Protein AF-A0A0D2GAN9-F1 (afdb_monomer_lite)

Organism: NCBI:txid1429043

pLDDT: mean 89.86, std 10.36, range [52.56, 98.62]

Sequence (289 aa):
MKPLICFVDDSGFELENFKKNAAWAFSKVDFIYAKTFEQAVSQVNNKVVIGFLLDIYGKIPSGKPPSGFDRKRYFSEAPQAFDPVELVRNNFPKDSEQVNGFLRGLYNQVQSWQVFFNRTAGDLGQSRAYGLANLEKASQKYPWAASLAYSRKALYLDGVKMSRAGAMMVLQKPQGLDDADIARKTRKAGPDLAHALYQAVNRRLIAKASPLGLRLALLGEEKYTILAQAVNRGINRLADPLQSRVNVKAADLARELEKAQDAPVLEPIERKILLALQTWLAQQDIAPD

Foldseek 3Di:
DAAEEEEEALDPLVLVLCVVAQCLQQPRHDYDYYPALVSSVVPCVPGFAAAYEFEQKDAAVPDDQPDDDDPVCLVVLQDDDDDVCVLCVVQPDPDPVSVVVSVVVVVVSVVSNLVSVQVNCSNVRMGSNRRLVSLLVCCVPPVLHAYAYEEQSDDPVSQVVCVVSPHLYYYYQDDDPDSVRSSVVSNVCNNVVSVVRLLSSLVSLLVLLVVVLVVLCVVVDPLSPQLSVLSVLLNVCSVDVPVSVVPDQLLVSLVSLVVNLPPPPDDPSNSSSSVSSSSSSNSSPDDRD

Radius of gyration: 23.24 Å; chains: 1; bounding box: 62×41×70 Å

Structure (mmCIF, N/CA/C/O backbone):
data_AF-A0A0D2GAN9-F1
#
_entry.id   AF-A0A0D2GAN9-F1
#
loop_
_atom_site.group_PDB
_atom_site.id
_atom_site.type_symbol
_atom_site.label_atom_id
_atom_site.label_alt_id
_atom_site.label_comp_id
_atom_site.label_asym_id
_atom_site.label_entity_id
_atom_site.label_seq_id
_atom_site.pdbx_PDB_ins_code
_atom_site.Cartn_x
_atom_site.Cartn_y
_atom_site.Cartn_z
_atom_site.occupancy
_atom_site.B_iso_or_equiv
_atom_site.auth_seq_id
_atom_site.auth_comp_id
_atom_site.auth_asym_id
_atom_site.auth_atom_id
_atom_site.pdbx_PDB_model_num
ATOM 1 N N . MET A 1 1 ? -16.671 -9.136 9.002 1.00 86.31 1 MET A N 1
ATOM 2 C CA . MET A 1 1 ? -16.630 -8.442 7.693 1.00 86.31 1 MET A CA 1
ATOM 3 C C . MET A 1 1 ? -15.175 -8.256 7.289 1.00 86.31 1 MET A C 1
ATOM 5 O O . MET A 1 1 ? -14.390 -7.900 8.162 1.00 86.31 1 MET A O 1
ATOM 9 N N . LYS A 1 2 ? -14.811 -8.495 6.021 1.00 94.12 2 LYS A N 1
ATOM 10 C CA . LYS A 1 2 ? -13.452 -8.212 5.537 1.00 94.12 2 LYS A CA 1
ATOM 11 C C . LYS A 1 2 ? -13.252 -6.694 5.384 1.00 94.12 2 LYS A C 1
ATOM 13 O O . LYS A 1 2 ? -14.144 -6.025 4.855 1.00 94.12 2 LYS A O 1
ATOM 18 N N . PRO A 1 3 ? -12.130 -6.130 5.857 1.00 97.38 3 PRO A N 1
ATOM 19 C CA . PRO A 1 3 ? -11.783 -4.744 5.586 1.00 97.38 3 PRO A CA 1
ATOM 20 C C . PRO A 1 3 ? -11.389 -4.549 4.115 1.00 97.38 3 PRO A C 1
ATOM 22 O O . PRO A 1 3 ? -11.115 -5.509 3.393 1.00 97.38 3 PRO A O 1
ATOM 25 N N . LEU A 1 4 ? -11.359 -3.291 3.677 1.00 98.25 4 LEU A N 1
ATOM 26 C CA . LEU A 1 4 ? -11.093 -2.909 2.295 1.00 98.25 4 LEU A CA 1
ATOM 27 C C . LEU A 1 4 ? -9.654 -2.465 2.055 1.00 98.25 4 LEU A C 1
ATOM 29 O O . LEU A 1 4 ? -9.084 -1.694 2.837 1.00 98.25 4 LEU A O 1
ATOM 33 N N . ILE A 1 5 ? -9.142 -2.842 0.887 1.00 98.44 5 ILE A N 1
ATOM 34 C CA . ILE A 1 5 ? -8.033 -2.163 0.222 1.00 98.44 5 ILE A CA 1
ATOM 35 C C . ILE A 1 5 ? -8.546 -1.515 -1.061 1.00 98.44 5 ILE A C 1
ATOM 37 O O . ILE A 1 5 ? -9.215 -2.153 -1.871 1.00 98.44 5 ILE A O 1
ATOM 41 N N . CYS A 1 6 ? -8.190 -0.256 -1.280 1.00 98.62 6 CYS A N 1
ATOM 42 C CA . CYS A 1 6 ? -8.479 0.435 -2.532 1.00 98.62 6 CYS A CA 1
ATOM 43 C C . CYS A 1 6 ? -7.259 0.363 -3.458 1.00 98.62 6 CYS A C 1
ATOM 45 O O . CYS A 1 6 ? -6.215 0.932 -3.137 1.00 98.62 6 CYS A O 1
ATOM 47 N N . PHE A 1 7 ? -7.382 -0.305 -4.606 1.00 98.50 7 PHE A N 1
ATOM 48 C CA . PHE A 1 7 ? -6.391 -0.251 -5.678 1.00 98.50 7 PHE A CA 1
ATOM 49 C C . PHE A 1 7 ? -6.784 0.839 -6.684 1.00 98.50 7 PHE A C 1
ATOM 51 O O . PHE A 1 7 ? -7.821 0.739 -7.346 1.00 98.50 7 PHE A O 1
ATOM 58 N N . VAL A 1 8 ? -5.968 1.895 -6.750 1.00 98.12 8 VAL A N 1
ATOM 59 C CA . VAL A 1 8 ? -6.180 3.069 -7.602 1.00 98.12 8 VAL A CA 1
ATOM 60 C C . VAL A 1 8 ? -5.132 3.108 -8.706 1.00 98.12 8 VAL A C 1
ATOM 62 O O . VAL A 1 8 ? -3.942 3.283 -8.434 1.00 98.12 8 VAL A O 1
ATOM 65 N N . ASP A 1 9 ? -5.595 2.965 -9.943 1.00 96.94 9 ASP A N 1
ATOM 66 C CA . ASP A 1 9 ? -4.763 2.902 -11.144 1.00 96.94 9 ASP A CA 1
ATOM 67 C C . ASP A 1 9 ? -5.555 3.414 -12.350 1.00 96.94 9 ASP A C 1
ATOM 69 O O . ASP A 1 9 ? -6.662 2.936 -12.604 1.00 96.94 9 ASP A O 1
ATOM 73 N N . ASP A 1 10 ? -5.024 4.381 -13.101 1.00 93.19 10 ASP A N 1
ATOM 74 C CA . ASP A 1 10 ? -5.742 4.950 -14.247 1.00 93.19 10 ASP A CA 1
ATOM 75 C C . ASP A 1 10 ? -5.830 3.985 -15.448 1.00 93.19 10 ASP A C 1
ATOM 77 O O . ASP A 1 10 ? -6.650 4.186 -16.355 1.00 93.19 10 ASP A O 1
ATOM 81 N N . SER A 1 11 ? -5.079 2.880 -15.411 1.00 93.94 11 SER A N 1
ATOM 82 C CA . SER A 1 11 ? -5.102 1.806 -16.395 1.00 93.94 11 SER A CA 1
ATOM 83 C C . SER A 1 11 ? -6.112 0.710 -16.046 1.00 93.94 11 SER A C 1
ATOM 85 O O . SER A 1 11 ? -5.946 -0.071 -15.109 1.00 93.94 11 SER A O 1
ATOM 87 N N . GLY A 1 12 ? -7.140 0.560 -16.891 1.00 94.81 12 GLY A N 1
ATOM 88 C CA . GLY A 1 12 ? -8.094 -0.551 -16.776 1.00 94.81 12 GLY A CA 1
ATOM 89 C C . GLY A 1 12 ? -7.438 -1.931 -16.915 1.00 94.81 12 GLY A C 1
ATOM 90 O O . GLY A 1 12 ? -7.863 -2.874 -16.255 1.00 94.81 12 GLY A O 1
ATOM 91 N N . PHE A 1 13 ? -6.371 -2.034 -17.713 1.00 94.94 13 PHE A N 1
ATOM 92 C CA . PHE A 1 13 ? -5.594 -3.265 -17.846 1.00 94.94 13 PHE A CA 1
ATOM 93 C C . PHE A 1 13 ? -4.961 -3.682 -16.513 1.00 94.94 13 PHE A C 1
ATOM 95 O O . PHE A 1 13 ? -5.037 -4.852 -16.146 1.00 94.94 13 PHE A O 1
ATOM 102 N N . GLU A 1 14 ? -4.371 -2.743 -15.763 1.00 96.00 14 GLU A N 1
ATOM 103 C CA . GLU A 1 14 ? -3.720 -3.063 -14.486 1.00 96.00 14 GLU A CA 1
ATOM 104 C C . GLU A 1 14 ? -4.726 -3.528 -13.436 1.00 96.00 14 GLU A C 1
ATOM 106 O O . GLU A 1 14 ? -4.472 -4.509 -12.732 1.00 96.00 14 GLU A O 1
ATOM 111 N N . LEU A 1 15 ? -5.883 -2.863 -13.364 1.00 97.44 15 LEU A N 1
ATOM 112 C CA . LEU A 1 15 ? -6.962 -3.233 -12.450 1.00 97.44 15 LEU A CA 1
ATOM 113 C C . LEU A 1 15 ? -7.466 -4.657 -12.733 1.00 97.44 15 LEU A C 1
ATOM 115 O O . LEU A 1 15 ? -7.519 -5.482 -11.819 1.00 97.44 15 LEU A O 1
ATOM 119 N N . GLU A 1 16 ? -7.773 -4.975 -13.995 1.00 97.94 16 GLU A N 1
ATOM 120 C CA . GLU A 1 16 ? -8.262 -6.305 -14.381 1.00 97.94 16 GLU A CA 1
ATOM 121 C C . GLU A 1 16 ? -7.183 -7.387 -14.240 1.00 97.94 16 GLU A C 1
ATOM 123 O O . GLU A 1 16 ? -7.456 -8.477 -13.729 1.00 97.94 16 GLU A O 1
ATOM 128 N N . ASN A 1 17 ? -5.936 -7.089 -14.617 1.00 97.62 17 ASN A N 1
ATOM 129 C CA . ASN A 1 17 ? -4.822 -8.017 -14.450 1.00 97.62 17 ASN A CA 1
ATOM 130 C C . ASN A 1 17 ? -4.592 -8.354 -12.970 1.00 97.62 17 ASN A C 1
ATOM 132 O O . ASN A 1 17 ? -4.469 -9.529 -12.620 1.00 97.62 17 ASN A O 1
ATOM 136 N N . PHE A 1 18 ? -4.574 -7.353 -12.087 1.00 97.81 18 PHE A N 1
ATOM 137 C CA . PHE A 1 18 ? -4.435 -7.586 -10.652 1.00 97.81 18 PHE A CA 1
ATOM 138 C C . PHE A 1 18 ? -5.602 -8.411 -10.112 1.00 97.81 18 PHE A C 1
ATOM 140 O O . PHE A 1 18 ? -5.386 -9.398 -9.407 1.00 97.81 18 PHE A O 1
ATOM 147 N N . LYS A 1 19 ? -6.838 -8.036 -10.459 1.00 98.06 19 LYS A N 1
ATOM 148 C CA . LYS A 1 19 ? -8.048 -8.730 -10.011 1.00 98.06 19 LYS A CA 1
ATOM 149 C C . LYS A 1 19 ? -8.026 -10.207 -10.398 1.00 98.06 19 LYS A C 1
ATOM 151 O O . LYS A 1 19 ? -8.304 -11.062 -9.564 1.00 98.06 19 LYS A O 1
ATOM 156 N N . LYS A 1 20 ? -7.649 -10.514 -11.641 1.00 98.12 20 LYS A N 1
ATOM 157 C CA . LYS A 1 20 ? -7.609 -11.887 -12.159 1.00 98.12 20 LYS A CA 1
ATOM 158 C C . LYS A 1 20 ? -6.426 -12.697 -11.632 1.00 98.12 20 LYS A C 1
ATOM 160 O O . LYS A 1 20 ? -6.560 -13.903 -11.444 1.00 98.12 20 LYS A O 1
ATOM 165 N N . ASN A 1 21 ? -5.263 -12.071 -11.442 1.00 98.06 21 ASN A N 1
ATOM 166 C CA . ASN A 1 21 ? -4.017 -12.813 -11.247 1.00 98.06 21 ASN A CA 1
ATOM 167 C C . ASN A 1 21 ? -3.384 -12.664 -9.862 1.00 98.06 21 ASN A C 1
ATOM 169 O O . ASN A 1 21 ? -2.666 -13.576 -9.476 1.00 98.06 21 ASN A O 1
ATOM 173 N N . ALA A 1 22 ? -3.640 -11.596 -9.104 1.00 97.31 22 ALA A N 1
ATOM 174 C CA . ALA A 1 22 ? -3.024 -11.372 -7.789 1.00 97.31 22 ALA A CA 1
ATOM 175 C C . ALA A 1 22 ? -4.024 -11.364 -6.626 1.00 97.31 22 ALA A C 1
ATOM 177 O O . ALA A 1 22 ? -3.666 -11.775 -5.527 1.00 97.31 22 ALA A O 1
ATOM 178 N N . ALA A 1 23 ? -5.265 -10.919 -6.845 1.00 97.06 23 ALA A N 1
ATOM 179 C CA . ALA A 1 23 ? -6.225 -10.690 -5.763 1.00 97.06 23 ALA A CA 1
ATOM 180 C C . ALA A 1 23 ? -6.566 -11.945 -4.940 1.00 97.06 23 ALA A C 1
ATOM 182 O O . ALA A 1 23 ? -6.877 -11.824 -3.760 1.00 97.06 23 ALA A O 1
ATOM 183 N N . TRP A 1 24 ? -6.463 -13.142 -5.527 1.00 96.06 24 TRP A N 1
ATOM 184 C CA . TRP A 1 24 ? -6.681 -14.409 -4.818 1.00 96.06 24 TRP A CA 1
ATOM 185 C C . TRP A 1 24 ? -5.738 -14.588 -3.618 1.00 96.06 24 TRP A C 1
ATOM 187 O O . TRP A 1 24 ? -6.142 -15.166 -2.618 1.00 96.06 24 TRP A O 1
ATOM 197 N N . ALA A 1 25 ? -4.521 -14.031 -3.670 1.00 96.69 25 ALA A N 1
ATOM 198 C CA . ALA A 1 25 ? -3.539 -14.139 -2.589 1.00 96.69 25 ALA A CA 1
ATOM 199 C C . ALA A 1 25 ? -3.907 -13.298 -1.349 1.00 96.69 25 ALA A C 1
ATOM 201 O O . ALA A 1 25 ? -3.220 -13.338 -0.330 1.00 96.69 25 ALA A O 1
ATOM 202 N N . PHE A 1 26 ? -4.981 -12.506 -1.426 1.00 96.50 26 PHE A N 1
ATOM 203 C CA . PHE A 1 26 ? -5.393 -11.567 -0.393 1.00 96.50 26 PHE A CA 1
ATOM 204 C C . PHE A 1 26 ? -6.634 -12.051 0.371 1.00 96.50 26 PHE A C 1
ATOM 206 O O . PHE A 1 26 ? -7.652 -11.359 0.441 1.00 96.50 26 PHE A O 1
ATOM 213 N N . SER A 1 27 ? -6.556 -13.224 1.000 1.00 94.38 27 SER A N 1
ATOM 214 C CA . SER A 1 27 ? -7.711 -13.857 1.657 1.00 94.38 27 SER A CA 1
ATOM 215 C C . SER A 1 27 ? -8.354 -13.014 2.775 1.00 94.38 27 SER A C 1
ATOM 217 O O . SER A 1 27 ? -9.543 -13.173 3.059 1.00 94.38 27 SER A O 1
ATOM 219 N N . LYS A 1 28 ? -7.623 -12.066 3.378 1.00 95.56 28 LYS A N 1
ATOM 220 C CA . LYS A 1 28 ? -8.051 -11.289 4.561 1.00 95.56 28 LYS A CA 1
ATOM 221 C C . LYS A 1 28 ? -8.838 -10.012 4.263 1.00 95.56 28 LYS A C 1
ATOM 223 O O . LYS A 1 28 ? -9.239 -9.322 5.194 1.00 95.56 28 LYS A O 1
ATOM 228 N N . VAL A 1 29 ? -9.004 -9.640 2.999 1.00 97.44 29 VAL A N 1
ATOM 229 C CA . VAL A 1 29 ? -9.499 -8.311 2.594 1.00 97.44 29 VAL A CA 1
ATOM 230 C C . VAL A 1 29 ? -10.390 -8.415 1.362 1.00 97.44 29 VAL A C 1
ATOM 232 O O . VAL A 1 29 ? -10.277 -9.368 0.597 1.00 97.44 29 VAL A O 1
ATOM 235 N N . ASP A 1 30 ? -11.244 -7.417 1.158 1.00 97.38 30 ASP A N 1
ATOM 236 C CA . ASP A 1 30 ? -11.885 -7.180 -0.137 1.00 97.38 30 ASP A CA 1
ATOM 237 C C . ASP A 1 30 ? -11.178 -6.017 -0.852 1.00 97.38 30 ASP A C 1
ATOM 239 O O . ASP A 1 30 ? -10.603 -5.129 -0.212 1.00 97.38 30 ASP A O 1
ATOM 243 N N . PHE A 1 31 ? -11.272 -5.981 -2.182 1.00 98.12 31 PHE A N 1
ATOM 244 C CA . PHE A 1 31 ? -10.737 -4.886 -2.989 1.00 98.12 31 PHE A CA 1
ATOM 245 C C . PHE A 1 31 ? -11.821 -3.987 -3.572 1.00 98.12 31 PHE A C 1
ATOM 247 O O . PHE A 1 31 ? -12.841 -4.456 -4.076 1.00 98.12 31 PHE A O 1
ATOM 254 N N . ILE A 1 32 ? -11.523 -2.690 -3.591 1.00 98.44 32 ILE A N 1
ATOM 255 C CA . ILE A 1 32 ? -12.118 -1.728 -4.518 1.00 98.44 32 ILE A CA 1
ATOM 256 C C . ILE A 1 32 ? -11.105 -1.466 -5.629 1.00 98.44 32 ILE A C 1
ATOM 258 O O . ILE A 1 32 ? -9.955 -1.133 -5.346 1.00 98.44 32 ILE A O 1
ATOM 262 N N . TYR A 1 33 ? -11.546 -1.578 -6.880 1.00 98.38 33 TYR A N 1
ATOM 263 C CA . TYR A 1 33 ? -10.755 -1.264 -8.069 1.00 98.38 33 TYR A CA 1
ATOM 264 C C . TYR A 1 33 ? -11.290 0.019 -8.698 1.00 98.38 33 TYR A C 1
ATOM 266 O O . TYR A 1 33 ? -12.467 0.090 -9.057 1.00 98.38 33 TYR A O 1
ATOM 274 N N . ALA A 1 34 ? -10.449 1.041 -8.821 1.00 97.81 34 ALA A N 1
ATOM 275 C CA . ALA A 1 34 ? -10.888 2.349 -9.287 1.00 97.81 34 ALA A CA 1
ATOM 276 C C . ALA A 1 34 ? -9.818 3.061 -10.115 1.00 97.81 34 ALA A C 1
ATOM 278 O O . ALA A 1 34 ? -8.627 2.950 -9.842 1.00 97.81 34 ALA A O 1
ATOM 279 N N . LYS A 1 35 ? -10.256 3.862 -11.091 1.00 96.00 35 LYS A N 1
ATOM 280 C CA . LYS A 1 35 ? -9.366 4.683 -11.928 1.00 96.00 35 LYS A CA 1
ATOM 281 C C . LYS A 1 35 ? -8.928 5.984 -11.266 1.00 96.00 35 LYS A C 1
ATOM 283 O O . LYS A 1 35 ? -7.967 6.625 -11.685 1.00 96.00 35 LYS A O 1
ATOM 288 N N . THR A 1 36 ? -9.669 6.406 -10.249 1.00 95.69 36 THR A N 1
ATOM 289 C CA . THR A 1 36 ? -9.422 7.638 -9.501 1.00 95.69 36 THR A CA 1
ATOM 290 C C . THR A 1 36 ? -9.668 7.408 -8.019 1.00 95.69 36 THR A C 1
ATOM 292 O O . THR A 1 36 ? -10.411 6.503 -7.624 1.00 95.69 36 THR A O 1
ATOM 295 N N . PHE A 1 37 ? -9.063 8.253 -7.190 1.00 96.50 37 PHE A N 1
ATOM 296 C CA . PHE A 1 37 ? -9.293 8.231 -5.753 1.00 96.50 37 PHE A CA 1
ATOM 297 C C . PHE A 1 37 ? -10.762 8.521 -5.411 1.00 96.50 37 PHE A C 1
ATOM 299 O O . PHE A 1 37 ? -11.353 7.846 -4.573 1.00 96.50 37 PHE A O 1
ATOM 306 N N . GLU A 1 38 ? -11.379 9.479 -6.100 1.00 96.31 38 GLU A N 1
ATOM 307 C CA . GLU A 1 38 ? -12.781 9.856 -5.915 1.00 96.31 38 GLU A CA 1
ATOM 308 C C . GLU A 1 38 ? -13.716 8.680 -6.214 1.00 96.31 38 GLU A C 1
ATOM 310 O O . GLU A 1 38 ? -14.627 8.393 -5.433 1.00 96.31 38 GLU A O 1
ATOM 315 N N . GLN A 1 39 ? -13.444 7.945 -7.297 1.00 96.88 39 GLN A N 1
ATOM 316 C CA . GLN A 1 39 ? -14.183 6.732 -7.624 1.00 96.88 39 GLN A CA 1
ATOM 317 C C . GLN A 1 39 ? -14.019 5.673 -6.525 1.00 96.88 39 GLN A C 1
ATOM 319 O O . GLN A 1 39 ? -15.020 5.085 -6.118 1.00 96.88 39 GLN A O 1
ATOM 324 N N . ALA A 1 40 ? -12.805 5.454 -6.007 1.00 97.69 40 ALA A N 1
ATOM 325 C CA . ALA A 1 40 ? -12.588 4.495 -4.923 1.00 97.69 40 ALA A CA 1
ATOM 326 C C . ALA A 1 40 ? -13.407 4.860 -3.677 1.00 97.69 40 ALA A C 1
ATOM 328 O O . ALA A 1 40 ? -14.122 4.029 -3.126 1.00 97.69 40 ALA A O 1
ATOM 329 N N . VAL A 1 41 ? -13.354 6.132 -3.277 1.00 96.88 41 VAL A N 1
ATOM 330 C CA . VAL A 1 41 ? -14.086 6.673 -2.127 1.00 96.88 41 VAL A CA 1
ATOM 331 C C . VAL A 1 41 ? -15.594 6.485 -2.265 1.00 96.88 41 VAL A C 1
ATOM 333 O O . VAL A 1 41 ? -16.242 6.107 -1.290 1.00 96.88 41 VAL A O 1
ATOM 336 N N . SER A 1 42 ? -16.150 6.721 -3.456 1.00 96.69 42 SER A N 1
ATOM 337 C CA . SER A 1 42 ? -17.591 6.568 -3.704 1.00 96.69 42 SER A CA 1
ATOM 338 C C . SER A 1 42 ? -18.097 5.129 -3.525 1.00 96.69 42 SER A C 1
ATOM 340 O O . SER A 1 42 ? -19.283 4.931 -3.294 1.00 96.69 42 SER A O 1
ATOM 342 N N . GLN A 1 43 ? -17.205 4.131 -3.585 1.00 97.25 43 GLN A N 1
ATOM 343 C CA . GLN A 1 43 ? -17.542 2.706 -3.501 1.00 97.25 43 GLN A CA 1
ATOM 344 C C . GLN A 1 43 ? -17.346 2.096 -2.101 1.00 97.25 43 GLN A C 1
ATOM 346 O O . GLN A 1 43 ? -17.700 0.938 -1.886 1.00 97.25 43 GLN A O 1
ATOM 351 N N . VAL A 1 44 ? -16.788 2.839 -1.134 1.00 94.94 44 VAL A N 1
ATOM 352 C CA . VAL A 1 44 ? -16.456 2.309 0.205 1.00 94.94 44 VAL A CA 1
ATOM 353 C C . VAL A 1 44 ? -17.693 1.820 0.975 1.00 94.94 44 VAL A C 1
ATOM 355 O O . VAL A 1 44 ? -17.568 0.886 1.764 1.00 94.94 44 VAL A O 1
ATOM 358 N N . ASN A 1 45 ? -18.882 2.393 0.736 1.00 85.19 45 ASN A N 1
ATOM 359 C CA . ASN A 1 45 ? -20.181 1.914 1.244 1.00 85.19 45 ASN A CA 1
ATOM 360 C C . ASN A 1 45 ? -20.161 1.478 2.728 1.00 85.19 45 ASN A C 1
ATOM 362 O O . ASN A 1 45 ? -20.511 0.349 3.060 1.00 85.19 45 ASN A O 1
ATOM 366 N N . ASN A 1 46 ? -19.712 2.368 3.622 1.00 86.44 46 ASN A N 1
ATOM 367 C CA . ASN A 1 46 ? -19.575 2.156 5.077 1.00 86.44 46 ASN A CA 1
ATOM 368 C C . ASN A 1 46 ? -18.594 1.057 5.530 1.00 86.44 46 ASN A C 1
ATOM 370 O O . ASN A 1 46 ? -18.439 0.843 6.733 1.00 86.44 46 ASN A O 1
ATOM 374 N N . LYS A 1 47 ? -17.887 0.387 4.615 1.00 94.38 47 LYS A N 1
ATOM 375 C CA . LYS A 1 47 ? -16.845 -0.576 4.980 1.00 94.38 47 LYS A CA 1
ATOM 376 C C . LYS A 1 47 ? -15.586 0.129 5.499 1.00 94.38 47 LYS A C 1
ATOM 378 O O . LYS A 1 47 ? -15.316 1.299 5.225 1.00 94.38 47 LYS A O 1
ATOM 383 N N . VAL A 1 48 ? -14.782 -0.618 6.248 1.00 96.81 48 VAL A N 1
ATOM 384 C CA . VAL A 1 48 ? -13.561 -0.116 6.885 1.00 96.81 48 VAL A CA 1
ATOM 385 C C . VAL A 1 48 ? -12.387 -0.228 5.921 1.00 96.81 48 VAL A C 1
ATOM 387 O O . VAL A 1 48 ? -11.949 -1.332 5.604 1.00 96.81 48 VAL A O 1
ATOM 390 N N . VAL A 1 49 ? -11.863 0.909 5.463 1.00 98.25 49 VAL A N 1
ATOM 391 C CA . VAL A 1 49 ? -10.651 0.957 4.632 1.00 98.25 49 VAL A CA 1
ATOM 392 C C . VAL A 1 49 ? -9.419 0.839 5.521 1.00 98.25 49 VAL A C 1
ATOM 394 O O . VAL A 1 49 ? -9.249 1.638 6.443 1.00 98.25 49 VAL A O 1
ATOM 397 N N . ILE A 1 50 ? -8.560 -0.136 5.229 1.00 98.25 50 ILE A N 1
ATOM 398 C CA . ILE A 1 50 ? -7.295 -0.367 5.947 1.00 98.25 50 ILE A CA 1
ATOM 399 C C . ILE A 1 50 ? -6.067 -0.105 5.082 1.00 98.25 50 ILE A C 1
ATOM 401 O O . ILE A 1 50 ? -4.969 0.035 5.621 1.00 98.25 50 ILE A O 1
ATOM 405 N N . GLY A 1 51 ? -6.229 -0.019 3.759 1.00 98.31 51 GLY A N 1
ATOM 406 C CA . GLY A 1 51 ? -5.099 0.202 2.875 1.00 98.31 51 GLY A CA 1
ATOM 407 C C . GLY A 1 51 ? -5.437 0.776 1.506 1.00 98.31 51 GLY A C 1
ATOM 408 O O . GLY A 1 51 ? -6.565 0.691 1.026 1.00 98.31 51 GLY A O 1
ATOM 409 N N . PHE A 1 52 ? -4.411 1.334 0.874 1.00 98.62 52 PHE A N 1
ATOM 410 C CA . PHE A 1 52 ? -4.405 1.837 -0.488 1.00 98.62 52 PHE A CA 1
ATOM 411 C C . PHE A 1 52 ? -3.188 1.294 -1.231 1.00 98.62 52 PHE A C 1
ATOM 413 O O . PHE A 1 52 ? -2.064 1.345 -0.726 1.00 98.62 52 PHE A O 1
ATOM 420 N N . LEU A 1 53 ? -3.425 0.825 -2.449 1.00 98.12 53 LEU A N 1
ATOM 421 C CA . LEU A 1 53 ? -2.403 0.524 -3.439 1.00 98.12 53 LEU A CA 1
ATOM 422 C C . LEU A 1 53 ? -2.541 1.582 -4.535 1.00 98.12 53 LEU A C 1
ATOM 424 O O . LEU A 1 53 ? -3.591 1.670 -5.166 1.00 98.12 53 LEU A O 1
ATOM 428 N N . LEU A 1 54 ? -1.541 2.441 -4.703 1.00 97.94 54 LEU A N 1
ATOM 429 C CA . LEU A 1 54 ? -1.642 3.640 -5.537 1.00 97.94 54 LEU A CA 1
ATOM 430 C C . LEU A 1 54 ? -0.624 3.580 -6.670 1.00 97.94 54 LEU A C 1
ATOM 432 O O . LEU A 1 54 ? 0.575 3.478 -6.396 1.00 97.94 54 LEU A O 1
ATOM 436 N N . ASP A 1 55 ? -1.061 3.695 -7.926 1.00 96.81 55 ASP A N 1
ATOM 437 C CA . ASP A 1 55 ? -0.096 3.922 -9.002 1.00 96.81 55 ASP A CA 1
ATOM 438 C C . ASP A 1 55 ? 0.627 5.260 -8.813 1.00 96.81 55 ASP A C 1
ATOM 440 O O . ASP A 1 55 ? 0.072 6.243 -8.316 1.00 96.81 55 ASP A O 1
ATOM 444 N N . ILE A 1 56 ? 1.901 5.280 -9.192 1.00 95.69 56 ILE A N 1
ATOM 445 C CA . ILE A 1 56 ? 2.747 6.468 -9.085 1.00 95.69 56 ILE A CA 1
ATOM 446 C C . ILE A 1 56 ? 2.439 7.416 -10.237 1.00 95.69 56 ILE A C 1
ATOM 448 O O . ILE A 1 56 ? 2.224 8.608 -10.023 1.00 95.69 56 ILE A O 1
ATOM 452 N N . TYR A 1 57 ? 2.438 6.889 -11.458 1.00 93.75 57 TYR A N 1
ATOM 453 C CA . TYR A 1 57 ? 2.240 7.677 -12.664 1.00 93.75 57 TYR A CA 1
ATOM 454 C C . TYR A 1 57 ? 0.790 7.598 -13.105 1.00 93.75 57 TYR A C 1
ATOM 456 O O . TYR A 1 57 ? 0.172 6.548 -13.051 1.00 93.75 57 TYR A O 1
ATOM 464 N N . GLY A 1 58 ? 0.287 8.723 -13.580 1.00 90.88 58 GLY A N 1
ATOM 465 C CA . GLY A 1 58 ? -1.011 8.817 -14.218 1.00 90.88 58 GLY A CA 1
ATOM 466 C C . GLY A 1 58 ? -1.197 10.213 -14.777 1.00 90.88 58 GLY A C 1
ATOM 467 O O . GLY A 1 58 ? -0.254 11.019 -14.789 1.00 90.88 58 GLY A O 1
ATOM 468 N N . LYS A 1 59 ? -2.409 10.508 -15.239 1.00 88.00 59 LYS A N 1
ATOM 469 C CA . LYS A 1 59 ? -2.746 11.830 -15.785 1.00 88.00 59 LYS A CA 1
ATOM 470 C C . LYS A 1 59 ? -2.404 12.957 -14.799 1.00 88.00 59 LYS A C 1
ATOM 472 O O . LYS A 1 59 ? -2.798 12.909 -13.634 1.00 88.00 59 LYS A O 1
ATOM 477 N N . ILE A 1 60 ? -1.710 13.993 -15.282 1.00 79.31 60 ILE A N 1
ATOM 478 C CA . ILE A 1 60 ? -1.359 15.171 -14.473 1.00 79.31 60 ILE A CA 1
ATOM 479 C C . ILE A 1 60 ? -2.639 15.794 -13.880 1.00 79.31 60 ILE A C 1
ATOM 481 O O . ILE A 1 60 ? -3.533 16.187 -14.639 1.00 79.31 60 ILE A O 1
ATOM 485 N N . PRO A 1 61 ? -2.743 15.928 -12.544 1.00 64.12 61 PRO A N 1
ATOM 486 C CA . PRO A 1 61 ? -3.849 16.640 -11.919 1.00 64.12 61 PRO A CA 1
ATOM 487 C C . PRO A 1 61 ? -3.806 18.100 -12.384 1.00 64.12 61 PRO A C 1
ATOM 489 O O . PRO A 1 61 ? -2.793 18.764 -12.197 1.00 64.12 61 PRO A O 1
ATOM 492 N N . SER A 1 62 ? -4.876 18.600 -13.008 1.00 62.72 62 SER A N 1
ATOM 493 C CA . SER A 1 62 ? -5.059 19.996 -13.471 1.00 62.72 62 SER A CA 1
ATOM 494 C C . SER A 1 62 ? -4.226 20.503 -14.667 1.00 62.72 62 SER A C 1
ATOM 496 O O . SER A 1 62 ? -4.479 21.607 -15.146 1.00 62.72 62 SER A O 1
ATOM 498 N N . GLY A 1 63 ? -3.310 19.711 -15.230 1.00 56.16 63 GLY A N 1
ATOM 499 C CA . GLY A 1 63 ? -2.552 20.102 -16.424 1.00 56.16 63 GLY A CA 1
ATOM 500 C C . GLY A 1 63 ? -3.267 19.723 -17.723 1.00 56.16 63 GLY A C 1
ATOM 501 O O . GLY A 1 63 ? -3.671 18.571 -17.896 1.00 56.16 63 GLY A O 1
ATOM 502 N N . LYS A 1 64 ? -3.377 20.655 -18.682 1.00 54.94 64 LYS A N 1
ATOM 503 C CA . LYS A 1 64 ? -3.507 20.241 -20.088 1.00 54.94 64 LYS A CA 1
ATOM 504 C C . LYS A 1 64 ? -2.212 19.498 -20.448 1.00 54.94 64 LYS A C 1
ATOM 506 O O . LYS A 1 64 ? -1.147 19.984 -20.063 1.00 54.94 64 LYS A O 1
ATOM 511 N N . PRO A 1 65 ? -2.268 18.342 -21.137 1.00 55.69 65 PRO A N 1
ATOM 512 C CA . PRO A 1 65 ? -1.053 17.768 -21.699 1.00 55.69 65 PRO A CA 1
ATOM 513 C C . PRO A 1 65 ? -0.353 18.863 -22.522 1.00 55.69 65 PRO A C 1
ATOM 515 O O . PRO A 1 65 ? -1.059 19.644 -23.176 1.00 55.69 65 PRO A O 1
ATOM 518 N N . PRO A 1 66 ? 0.986 18.983 -22.455 1.00 61.88 66 PRO A N 1
ATOM 519 C CA . PRO A 1 66 ? 1.719 19.928 -23.288 1.00 61.88 66 PRO A CA 1
ATOM 520 C C . PRO A 1 66 ? 1.260 19.809 -24.745 1.00 61.88 66 PRO A C 1
ATOM 522 O O . PRO A 1 66 ? 0.871 18.730 -25.197 1.00 61.88 66 PRO A O 1
ATOM 525 N N . SER A 1 67 ? 1.233 20.929 -25.464 1.00 57.28 67 SER A N 1
ATOM 526 C CA . SER A 1 67 ? 0.745 20.997 -26.841 1.00 57.28 67 SER A CA 1
ATOM 527 C C . SER A 1 67 ? 1.533 20.054 -27.757 1.00 57.28 67 SER A C 1
ATOM 529 O O . SER A 1 67 ? 2.584 20.428 -28.259 1.00 57.28 67 SER A O 1
ATOM 531 N N . GLY A 1 68 ? 0.998 18.851 -27.978 1.00 63.12 68 GLY A N 1
ATOM 532 C CA . GLY A 1 68 ? 1.495 17.864 -28.935 1.00 63.12 68 GLY A CA 1
ATOM 533 C C . GLY A 1 68 ? 2.791 17.160 -28.516 1.00 63.12 68 GLY A C 1
ATOM 534 O O . GLY A 1 68 ? 3.810 17.782 -28.243 1.00 63.12 68 GLY A O 1
ATOM 535 N N . PHE A 1 69 ? 2.777 15.827 -28.543 1.00 73.88 69 PHE A N 1
ATOM 536 C CA . PHE A 1 69 ? 4.004 15.036 -28.501 1.00 73.88 69 PHE A CA 1
ATOM 537 C C . PHE A 1 69 ? 4.773 15.218 -29.818 1.00 73.88 69 PHE A C 1
ATOM 539 O O . PHE A 1 69 ? 4.335 14.734 -30.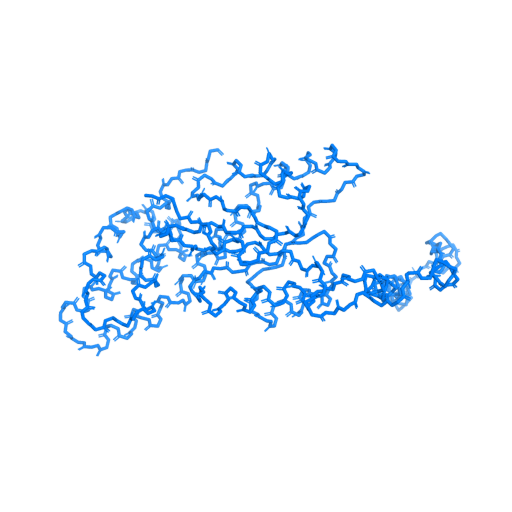867 1.00 73.88 69 PHE A O 1
ATOM 546 N N . ASP A 1 70 ? 5.915 15.905 -29.776 1.00 80.31 70 ASP A N 1
ATOM 547 C CA . ASP A 1 70 ? 6.790 16.046 -30.940 1.00 80.31 70 ASP A CA 1
ATOM 548 C C . ASP A 1 70 ? 7.624 14.772 -31.140 1.00 80.31 70 ASP A C 1
ATOM 550 O O . ASP A 1 70 ? 8.671 14.560 -30.521 1.00 80.31 70 ASP A O 1
ATOM 554 N N . ARG A 1 71 ? 7.152 13.918 -32.056 1.00 80.56 71 ARG A N 1
ATOM 555 C CA . ARG A 1 71 ? 7.830 12.672 -32.437 1.00 80.56 71 ARG A CA 1
ATOM 556 C C . ARG A 1 71 ? 9.240 12.912 -32.974 1.00 80.56 71 ARG A C 1
ATOM 558 O O . ARG A 1 71 ? 10.116 12.097 -32.708 1.00 80.56 71 ARG A O 1
ATOM 565 N N . LYS A 1 72 ? 9.469 13.986 -33.738 1.00 81.00 72 LYS A N 1
ATOM 566 C CA . LYS A 1 72 ? 10.786 14.250 -34.338 1.00 81.00 72 LYS A CA 1
ATOM 567 C C . LYS A 1 72 ? 11.789 14.600 -33.248 1.00 81.00 72 LYS A C 1
ATOM 569 O O . LYS A 1 72 ? 12.854 13.991 -33.193 1.00 81.00 72 LYS A O 1
ATOM 574 N N . ARG A 1 73 ? 11.392 15.492 -32.338 1.00 79.56 73 ARG A N 1
ATOM 575 C CA . ARG A 1 73 ? 12.181 15.854 -31.159 1.00 79.56 73 ARG A CA 1
ATOM 576 C C . ARG A 1 73 ? 12.467 14.653 -30.254 1.00 79.56 73 ARG A C 1
ATOM 578 O O . ARG A 1 73 ? 13.573 14.521 -29.738 1.00 79.56 73 ARG A O 1
ATOM 585 N N . TYR A 1 74 ? 11.490 13.760 -30.078 1.00 81.94 74 TYR A N 1
ATOM 586 C CA . TYR A 1 74 ? 11.659 12.543 -29.282 1.00 81.94 74 TYR A CA 1
ATOM 587 C C . TYR A 1 74 ? 12.798 11.660 -29.804 1.00 81.94 74 TYR A C 1
ATOM 589 O O . TYR A 1 74 ? 13.672 11.281 -29.029 1.00 81.94 74 TYR A O 1
ATOM 597 N N . PHE A 1 75 ? 12.821 11.365 -31.107 1.00 82.50 75 PHE A N 1
ATOM 598 C CA . PHE A 1 75 ? 13.871 10.525 -31.688 1.00 82.50 75 PHE A CA 1
ATOM 599 C C . PHE A 1 75 ? 15.233 11.223 -31.736 1.00 82.50 75 PHE A C 1
ATOM 601 O O . PHE A 1 75 ? 16.245 10.563 -31.528 1.00 82.50 75 PHE A O 1
ATOM 608 N N . SER A 1 76 ? 15.276 12.539 -31.976 1.00 83.25 76 SER A N 1
ATOM 609 C CA . SER A 1 76 ? 16.546 13.277 -32.039 1.00 83.25 76 SER A CA 1
ATOM 610 C C . SER A 1 76 ? 17.213 13.465 -30.677 1.00 83.25 76 SER A C 1
ATOM 612 O O . SER A 1 76 ? 18.425 13.618 -30.608 1.00 83.25 76 SER A O 1
ATOM 614 N N . GLU A 1 77 ? 16.430 13.494 -29.597 1.00 84.25 77 GLU A N 1
ATOM 615 C CA . GLU A 1 77 ? 16.927 13.725 -28.236 1.00 84.25 77 GLU A CA 1
ATOM 616 C C . GLU A 1 77 ? 16.994 12.440 -27.391 1.00 84.25 77 GLU A C 1
ATOM 618 O O . GLU A 1 77 ? 17.334 12.502 -26.207 1.00 84.25 77 GLU A O 1
ATOM 623 N N . ALA A 1 78 ? 16.653 11.283 -27.969 1.00 84.62 78 ALA A N 1
ATOM 624 C CA . ALA A 1 78 ? 16.811 9.998 -27.303 1.00 84.62 78 ALA A CA 1
ATOM 625 C C . ALA A 1 78 ? 18.301 9.754 -27.003 1.00 84.62 78 ALA A C 1
ATOM 627 O O . ALA A 1 78 ? 19.132 9.920 -27.902 1.00 84.62 78 ALA A O 1
ATOM 628 N N . PRO A 1 79 ? 18.663 9.354 -25.768 1.00 84.38 79 PRO A N 1
ATOM 629 C CA . PRO A 1 79 ? 20.026 8.937 -25.476 1.00 84.38 79 PRO A CA 1
ATOM 630 C C . PRO A 1 79 ? 20.452 7.852 -26.466 1.00 84.38 79 PRO A C 1
ATOM 632 O O . PRO A 1 79 ? 19.663 6.956 -26.779 1.00 84.38 79 PRO A O 1
ATOM 635 N N . GLN A 1 80 ? 21.687 7.923 -26.966 1.00 80.69 80 GLN A N 1
ATOM 636 C CA . GLN A 1 80 ? 22.181 6.890 -27.871 1.00 80.69 80 GLN A CA 1
ATOM 637 C C . GLN A 1 80 ? 22.110 5.517 -27.202 1.00 80.69 80 GLN A C 1
ATOM 639 O O . GLN A 1 80 ? 22.251 5.390 -25.978 1.00 80.69 80 GLN A O 1
ATOM 644 N N . ALA A 1 81 ? 21.864 4.489 -28.018 1.00 71.12 81 ALA A N 1
ATOM 645 C CA . ALA A 1 81 ? 21.943 3.114 -27.562 1.00 71.12 81 ALA A CA 1
ATOM 646 C C . ALA A 1 81 ? 23.324 2.895 -26.945 1.00 71.12 81 ALA A C 1
ATOM 648 O O . ALA A 1 81 ? 24.348 3.214 -27.541 1.00 71.12 81 ALA A O 1
ATOM 649 N N . PHE A 1 82 ? 23.332 2.402 -25.716 1.00 69.06 82 PHE A N 1
ATOM 650 C CA . PHE A 1 82 ? 24.571 2.074 -25.044 1.00 69.06 82 PHE A CA 1
ATOM 651 C C . PHE A 1 82 ? 25.057 0.740 -25.558 1.00 69.06 82 PHE A C 1
ATOM 653 O O . PHE A 1 82 ? 24.317 -0.242 -25.470 1.00 69.06 82 PHE A O 1
ATOM 660 N N . ASP A 1 83 ? 26.281 0.720 -26.071 1.00 72.38 83 ASP A N 1
ATOM 661 C CA . ASP A 1 83 ? 26.970 -0.516 -26.384 1.00 72.38 83 ASP A CA 1
ATOM 662 C C . ASP A 1 83 ? 27.813 -0.947 -25.166 1.00 72.38 83 ASP A C 1
ATOM 664 O O . ASP A 1 83 ? 28.934 -0.463 -24.972 1.00 72.38 83 ASP A O 1
ATOM 668 N N . PRO A 1 84 ? 27.297 -1.854 -24.309 1.00 65.12 84 PRO A N 1
ATOM 669 C CA . PRO A 1 84 ? 28.080 -2.399 -23.206 1.00 65.12 84 PRO A CA 1
ATOM 670 C C . PRO A 1 84 ? 29.333 -3.125 -23.702 1.00 65.12 84 PRO A C 1
ATOM 672 O O . PRO A 1 84 ? 30.321 -3.184 -22.973 1.00 65.12 84 PRO A O 1
ATOM 675 N N . VAL A 1 85 ? 29.308 -3.675 -24.920 1.00 71.88 85 VAL A N 1
ATOM 676 C CA . VAL A 1 85 ? 30.441 -4.386 -25.514 1.00 71.88 85 VAL A CA 1
ATOM 677 C C . VAL A 1 85 ? 31.526 -3.398 -25.908 1.00 71.88 85 VAL A C 1
ATOM 679 O O . VAL A 1 85 ? 32.687 -3.687 -25.658 1.00 71.88 85 VAL A O 1
ATOM 682 N N . GLU A 1 86 ? 31.191 -2.226 -26.444 1.00 69.31 86 GLU A N 1
ATOM 683 C CA . GLU A 1 86 ? 32.171 -1.165 -26.715 1.00 69.31 86 GLU A CA 1
ATOM 684 C C . GLU A 1 86 ? 32.814 -0.643 -25.420 1.00 69.31 86 GLU A C 1
ATOM 686 O O . GLU A 1 86 ? 34.041 -0.521 -25.339 1.00 69.31 86 GLU A O 1
ATOM 691 N N . LEU A 1 87 ? 32.005 -0.433 -24.371 1.00 64.69 87 LEU A N 1
ATOM 692 C CA . LEU A 1 87 ? 32.496 -0.002 -23.057 1.00 64.69 87 LEU A CA 1
ATOM 693 C C . LEU A 1 87 ? 33.464 -1.034 -22.442 1.00 64.69 87 LEU A C 1
ATOM 695 O O . LEU A 1 87 ? 34.465 -0.667 -21.829 1.00 64.69 87 LEU A O 1
ATOM 699 N N . VAL A 1 88 ? 33.181 -2.328 -22.624 1.00 69.81 88 VAL A N 1
ATOM 700 C CA . VAL A 1 88 ? 33.983 -3.452 -22.111 1.00 69.81 88 VAL A CA 1
ATOM 701 C C . VAL A 1 88 ? 35.211 -3.742 -22.979 1.00 69.81 88 VAL A C 1
ATOM 703 O O . VAL A 1 88 ? 36.293 -3.979 -22.447 1.00 69.81 88 VAL A O 1
ATOM 706 N N . ARG A 1 89 ? 35.077 -3.714 -24.309 1.00 67.75 89 ARG A N 1
ATOM 707 C CA . ARG A 1 89 ? 36.115 -4.128 -25.269 1.00 67.75 89 ARG A CA 1
ATOM 708 C C . ARG A 1 89 ? 37.353 -3.235 -25.206 1.00 67.75 89 ARG A C 1
ATOM 710 O O . ARG A 1 89 ? 38.455 -3.744 -25.376 1.00 67.75 89 ARG A O 1
ATOM 717 N N . ASN A 1 90 ? 37.177 -1.945 -24.921 1.00 60.81 90 ASN A N 1
ATOM 718 C CA . ASN A 1 90 ? 38.282 -0.987 -24.897 1.00 60.81 90 ASN A CA 1
ATOM 719 C C . ASN A 1 90 ? 38.763 -0.628 -23.480 1.00 60.81 90 ASN A C 1
ATOM 721 O O . ASN A 1 90 ? 39.865 -0.111 -23.349 1.00 60.81 90 ASN A O 1
ATOM 725 N N . ASN A 1 91 ? 37.973 -0.901 -22.430 1.00 62.78 91 ASN A N 1
ATOM 726 C CA . ASN A 1 91 ? 38.223 -0.394 -21.072 1.00 62.78 91 ASN A CA 1
ATOM 727 C C . ASN A 1 91 ? 37.769 -1.356 -19.954 1.00 62.78 91 ASN A C 1
ATOM 729 O O . ASN A 1 91 ? 37.281 -0.900 -18.916 1.00 62.78 91 ASN A O 1
ATOM 733 N N . PHE A 1 92 ? 37.895 -2.681 -20.130 1.00 71.00 92 PHE A N 1
ATOM 734 C CA . PHE A 1 92 ? 37.549 -3.591 -19.032 1.00 71.00 92 PHE A CA 1
ATOM 735 C C . PHE A 1 92 ? 38.452 -3.321 -17.819 1.00 71.00 92 PHE A C 1
ATOM 737 O O . PHE A 1 92 ? 39.681 -3.371 -17.948 1.00 71.00 92 PHE A O 1
ATOM 744 N N . PRO A 1 93 ? 37.867 -3.004 -16.656 1.00 74.81 93 PRO A N 1
ATOM 745 C CA . PRO A 1 93 ? 38.622 -2.449 -15.549 1.00 74.81 93 PRO A CA 1
ATOM 746 C C . PRO A 1 93 ? 39.552 -3.488 -14.915 1.00 74.81 93 PRO A C 1
ATOM 748 O O . PRO A 1 93 ? 39.139 -4.613 -14.634 1.00 74.81 93 PRO A O 1
ATOM 751 N N . LYS A 1 94 ? 40.814 -3.105 -14.685 1.00 82.69 94 LYS A N 1
ATOM 752 C CA . LYS A 1 94 ? 41.863 -3.979 -14.120 1.00 82.69 94 LYS A CA 1
ATOM 753 C C . LYS A 1 94 ? 42.119 -3.752 -12.631 1.00 82.69 94 LYS A C 1
ATOM 755 O O . LYS A 1 94 ? 42.725 -4.599 -11.982 1.00 82.69 94 LYS A O 1
ATOM 760 N N . ASP A 1 95 ? 41.657 -2.627 -12.099 1.00 87.88 95 ASP A N 1
ATOM 761 C CA . ASP A 1 95 ? 41.798 -2.237 -10.699 1.00 87.88 95 ASP A CA 1
ATOM 762 C C . ASP A 1 95 ? 40.505 -1.593 -10.170 1.00 87.88 95 ASP A C 1
ATOM 764 O O . ASP A 1 95 ? 39.550 -1.340 -10.912 1.00 87.88 95 ASP A O 1
ATOM 768 N N . SER A 1 96 ? 40.454 -1.350 -8.860 1.00 83.69 96 SER A N 1
ATOM 769 C CA . SER A 1 96 ? 39.272 -0.817 -8.176 1.00 83.69 96 SER A CA 1
ATOM 770 C C . SER A 1 96 ? 38.879 0.593 -8.632 1.00 83.69 96 SER A C 1
ATOM 772 O O . SER A 1 96 ? 37.691 0.928 -8.622 1.00 83.69 96 SER A O 1
ATOM 774 N N . GLU A 1 97 ? 39.833 1.422 -9.054 1.00 84.12 97 GLU A N 1
ATOM 775 C CA . GLU A 1 97 ? 39.567 2.775 -9.542 1.00 84.12 97 GLU A CA 1
ATOM 776 C C . GLU A 1 97 ? 38.911 2.732 -10.925 1.00 84.12 97 GLU A C 1
ATOM 778 O O . GLU A 1 97 ? 37.870 3.360 -11.145 1.00 84.12 97 GLU A O 1
ATOM 783 N N . GLN A 1 98 ? 39.435 1.894 -11.820 1.00 83.19 98 GLN A N 1
ATOM 784 C CA . GLN A 1 98 ? 38.853 1.639 -13.134 1.00 83.19 98 GLN A CA 1
ATOM 785 C C . GLN A 1 98 ? 37.462 1.002 -13.020 1.00 83.19 98 GLN A C 1
ATOM 787 O O . GLN A 1 98 ? 36.559 1.390 -13.763 1.00 83.19 98 GLN A O 1
ATOM 792 N N . VAL A 1 99 ? 37.243 0.075 -12.073 1.00 84.94 99 VAL A N 1
ATOM 793 C CA . VAL A 1 99 ? 35.913 -0.522 -11.826 1.00 84.94 99 VAL A CA 1
ATOM 794 C C . VAL A 1 99 ? 34.910 0.565 -11.451 1.00 84.94 99 VAL A C 1
ATOM 796 O O . VAL A 1 99 ? 33.813 0.621 -12.007 1.00 84.94 99 VAL A O 1
ATOM 799 N N . ASN A 1 100 ? 35.285 1.469 -10.545 1.00 85.88 100 ASN A N 1
ATOM 800 C CA . ASN A 1 100 ? 34.427 2.584 -10.154 1.00 85.88 100 ASN A CA 1
ATOM 801 C C . ASN A 1 100 ? 34.138 3.532 -11.326 1.00 85.88 100 ASN A C 1
ATOM 803 O O . ASN A 1 100 ? 32.998 3.971 -11.489 1.00 85.88 100 ASN A O 1
ATOM 807 N N . GLY A 1 101 ? 35.142 3.831 -12.155 1.00 83.50 101 GLY A N 1
ATOM 808 C CA . GLY A 1 101 ? 34.968 4.613 -13.382 1.00 83.50 101 GLY A CA 1
ATOM 809 C C . GLY A 1 101 ? 33.977 3.963 -14.351 1.00 83.50 101 GLY A C 1
ATOM 810 O O . GLY A 1 101 ? 33.039 4.619 -14.809 1.00 83.50 101 GLY A O 1
ATOM 811 N N . PHE A 1 102 ? 34.121 2.657 -14.584 1.00 83.69 102 PHE A N 1
ATOM 812 C CA . PHE A 1 102 ? 33.222 1.868 -15.427 1.00 83.69 102 PHE A CA 1
ATOM 813 C C . PHE A 1 102 ? 31.778 1.896 -14.907 1.00 83.69 102 PHE A C 1
ATOM 815 O O . PHE A 1 102 ? 30.852 2.216 -15.654 1.00 83.69 102 PHE A O 1
ATOM 822 N N . LEU A 1 103 ? 31.577 1.631 -13.611 1.00 86.62 103 LEU A N 1
ATOM 823 C CA . LEU A 1 103 ? 30.249 1.641 -12.992 1.00 86.62 103 LEU A CA 1
ATOM 824 C C . LEU A 1 103 ? 29.597 3.030 -13.038 1.00 86.62 103 LEU A C 1
ATOM 826 O O . LEU A 1 103 ? 28.393 3.128 -13.277 1.00 86.62 103 LEU A O 1
ATOM 830 N N . ARG A 1 104 ? 30.373 4.111 -12.870 1.00 85.25 104 ARG A N 1
ATOM 831 C CA . ARG A 1 104 ? 29.880 5.488 -13.044 1.00 85.25 104 ARG A CA 1
ATOM 832 C C . ARG A 1 104 ? 29.428 5.747 -14.480 1.00 85.25 104 ARG A C 1
ATOM 834 O O . ARG A 1 104 ? 28.360 6.320 -14.671 1.00 85.25 104 ARG A O 1
ATOM 841 N N . GLY A 1 105 ? 30.195 5.303 -15.476 1.00 82.94 105 GLY A N 1
ATOM 842 C CA . GLY A 1 105 ? 29.823 5.413 -16.889 1.00 82.94 105 GLY A CA 1
ATOM 843 C C . GLY A 1 105 ? 28.528 4.663 -17.211 1.00 82.94 105 GLY A C 1
ATOM 844 O O . GLY A 1 105 ? 27.595 5.242 -17.769 1.00 82.94 105 GLY A O 1
ATOM 845 N N . LEU A 1 106 ? 28.427 3.406 -16.768 1.00 84.94 106 LEU A N 1
ATOM 846 C CA . LEU A 1 106 ? 27.220 2.592 -16.923 1.00 84.94 106 LEU A CA 1
ATOM 847 C C . LEU A 1 106 ? 26.002 3.245 -16.247 1.00 84.94 106 LEU A C 1
ATOM 849 O O . LEU A 1 106 ? 24.920 3.317 -16.831 1.00 84.94 106 LEU A O 1
ATOM 853 N N . TYR A 1 107 ? 26.167 3.761 -15.028 1.00 87.88 107 TYR A N 1
ATOM 854 C CA . TYR A 1 107 ? 25.078 4.423 -14.314 1.00 87.88 107 TYR A CA 1
ATOM 855 C C . TYR A 1 107 ? 24.677 5.760 -14.953 1.00 87.88 107 TYR A C 1
ATOM 857 O O . TYR A 1 107 ? 23.487 6.065 -15.020 1.00 87.88 107 TYR A O 1
ATOM 865 N N . ASN A 1 108 ? 25.624 6.536 -15.488 1.00 86.50 108 ASN A N 1
ATOM 866 C CA . ASN A 1 108 ? 25.326 7.768 -16.228 1.00 86.50 108 ASN A CA 1
ATOM 867 C C . ASN A 1 108 ? 24.425 7.503 -17.441 1.00 86.50 108 ASN A C 1
ATOM 869 O O . ASN A 1 108 ? 23.540 8.310 -17.747 1.00 86.50 108 ASN A O 1
ATOM 873 N N . GLN A 1 109 ? 24.586 6.350 -18.093 1.00 86.25 109 GLN A N 1
ATOM 874 C CA . GLN A 1 109 ? 23.682 5.941 -19.159 1.00 86.25 109 GLN A CA 1
ATOM 875 C C . GLN A 1 109 ? 22.271 5.666 -18.632 1.00 86.25 109 GLN A C 1
ATOM 877 O O . GLN A 1 109 ? 21.293 6.176 -19.182 1.00 86.25 109 GLN A O 1
ATOM 882 N N . VAL A 1 110 ? 22.148 4.896 -17.546 1.00 88.81 110 VAL A N 1
ATOM 883 C CA . VAL A 1 110 ? 20.851 4.648 -16.895 1.00 88.81 110 VAL A CA 1
ATOM 884 C C . VAL A 1 110 ? 20.188 5.973 -16.518 1.00 88.81 110 VAL A C 1
ATOM 886 O O . VAL A 1 110 ? 19.013 6.182 -16.816 1.00 88.81 110 VAL A O 1
ATOM 889 N N . GLN A 1 111 ? 20.943 6.901 -15.930 1.00 89.94 111 GLN A N 1
ATOM 890 C CA . GLN A 1 111 ? 20.451 8.217 -15.537 1.00 89.94 111 GLN A CA 1
ATOM 891 C C . GLN A 1 111 ? 19.948 9.029 -16.738 1.00 89.94 111 GLN A C 1
ATOM 893 O O . GLN A 1 111 ? 18.876 9.632 -16.655 1.00 89.94 111 GLN A O 1
ATOM 898 N N . SER A 1 112 ? 20.666 9.009 -17.863 1.00 90.19 112 SER A N 1
ATOM 899 C CA . SER A 1 112 ? 20.242 9.673 -19.104 1.00 90.19 112 SER A CA 1
ATOM 900 C C . SER A 1 112 ? 18.892 9.142 -19.595 1.00 90.19 112 SER A C 1
ATOM 902 O O . SER A 1 112 ? 17.988 9.925 -19.896 1.00 90.19 112 SER A O 1
ATOM 904 N N . TRP A 1 113 ? 18.694 7.819 -19.569 1.00 90.69 113 TRP A N 1
ATOM 905 C CA . TRP A 1 113 ? 17.404 7.203 -19.897 1.00 90.69 113 TRP A CA 1
ATOM 906 C C . TRP A 1 113 ? 16.298 7.543 -18.897 1.00 90.69 113 TRP A C 1
ATOM 908 O O . TRP A 1 113 ? 15.163 7.777 -19.307 1.00 90.69 113 TRP A O 1
ATOM 918 N N . GLN A 1 114 ? 16.597 7.630 -17.599 1.00 91.50 114 GLN A N 1
ATOM 919 C CA . GLN A 1 114 ? 15.613 8.040 -16.589 1.00 91.50 114 GLN A CA 1
ATOM 920 C C . GLN A 1 114 ? 15.166 9.500 -16.762 1.00 91.50 114 GLN A C 1
ATOM 922 O O . GLN A 1 114 ? 13.984 9.816 -16.581 1.00 91.50 114 GLN A O 1
ATOM 927 N N . VAL A 1 115 ? 16.087 10.404 -17.109 1.00 90.38 115 VAL A N 1
ATOM 928 C CA . VAL A 1 115 ? 15.771 11.809 -17.419 1.00 90.38 115 VAL A CA 1
ATOM 929 C C . VAL A 1 115 ? 14.904 11.887 -18.674 1.00 90.38 115 VAL A C 1
ATOM 931 O O . VAL A 1 115 ? 13.841 12.513 -18.645 1.00 90.38 115 VAL A O 1
ATOM 934 N N . PHE A 1 116 ? 15.308 11.192 -19.738 1.00 90.81 116 PHE A N 1
ATOM 935 C CA . PHE A 1 116 ? 14.558 11.130 -20.989 1.00 90.81 116 PHE A CA 1
ATOM 936 C C . PHE A 1 116 ? 13.148 10.558 -20.794 1.00 90.81 116 PHE A C 1
ATOM 938 O O . PHE A 1 116 ? 12.169 11.147 -21.259 1.00 90.81 116 PHE A O 1
ATOM 945 N N . PHE A 1 117 ? 13.017 9.466 -20.033 1.00 91.00 117 PHE A N 1
ATOM 946 C CA . PHE A 1 117 ? 11.728 8.883 -19.666 1.00 91.00 117 PHE A CA 1
ATOM 947 C C . PHE A 1 117 ? 10.836 9.889 -18.930 1.00 91.00 117 PHE A C 1
ATOM 949 O O . PHE A 1 117 ? 9.679 10.054 -19.302 1.00 91.00 117 PHE A O 1
ATOM 956 N N . ASN A 1 118 ? 11.355 10.586 -17.914 1.00 89.62 118 ASN A N 1
ATOM 957 C CA . ASN A 1 118 ? 10.564 11.554 -17.147 1.00 89.62 118 ASN A CA 1
ATOM 958 C C . ASN A 1 118 ? 10.019 12.682 -18.017 1.00 89.62 118 ASN A C 1
ATOM 960 O O . ASN A 1 118 ? 8.856 13.058 -17.873 1.00 89.62 118 ASN A O 1
ATOM 964 N N . ARG A 1 119 ? 10.860 13.221 -18.903 1.00 87.62 119 ARG A N 1
ATOM 965 C CA . ARG A 1 119 ? 10.447 14.283 -19.816 1.00 87.62 119 ARG A CA 1
ATOM 966 C C . ARG A 1 119 ? 9.387 13.776 -20.787 1.00 87.62 119 ARG A C 1
ATOM 968 O O . ARG A 1 119 ? 8.327 14.375 -20.876 1.00 87.62 119 ARG A O 1
ATOM 975 N N . THR A 1 120 ? 9.631 12.620 -21.402 1.00 88.44 120 THR A N 1
ATOM 976 C CA . THR A 1 120 ? 8.683 11.964 -22.314 1.00 88.44 120 THR A CA 1
ATOM 977 C C . THR A 1 120 ? 7.343 11.701 -21.636 1.00 88.44 120 THR A C 1
ATOM 979 O O . THR A 1 120 ? 6.294 11.974 -22.209 1.00 88.44 120 THR A O 1
ATOM 982 N N . ALA A 1 121 ? 7.357 11.188 -20.404 1.00 89.25 121 ALA A N 1
ATOM 983 C CA . ALA A 1 121 ? 6.142 10.980 -19.631 1.00 89.25 121 ALA A CA 1
ATOM 984 C C . ALA A 1 121 ? 5.392 12.306 -19.436 1.00 89.25 121 ALA A C 1
ATOM 986 O O . ALA A 1 121 ? 4.191 12.353 -19.688 1.00 89.25 121 ALA A O 1
ATOM 987 N N . GLY A 1 122 ? 6.103 13.381 -19.077 1.00 87.44 122 GLY A N 1
ATOM 988 C CA . GLY A 1 122 ? 5.537 14.725 -18.948 1.00 87.44 122 GLY A CA 1
ATOM 989 C C . GLY A 1 122 ? 4.929 15.258 -20.250 1.00 87.44 122 GLY A C 1
ATOM 990 O O . GLY A 1 122 ? 3.796 15.737 -20.231 1.00 87.44 122 GLY A O 1
ATOM 991 N N . ASP A 1 123 ? 5.628 15.099 -21.376 1.00 85.62 123 ASP A N 1
ATOM 992 C CA . ASP A 1 123 ? 5.152 15.474 -22.717 1.00 85.62 123 ASP A CA 1
ATOM 993 C C . ASP A 1 123 ? 3.888 14.688 -23.110 1.00 85.62 123 ASP A C 1
ATOM 995 O O . ASP A 1 123 ? 2.991 15.213 -23.768 1.00 85.62 123 ASP A O 1
ATOM 999 N N . LEU A 1 124 ? 3.773 13.441 -22.643 1.00 86.00 124 LEU A N 1
ATOM 1000 C CA . LEU A 1 124 ? 2.591 12.585 -22.795 1.00 86.00 124 LEU A CA 1
ATOM 1001 C C . LEU A 1 124 ? 1.518 12.819 -21.713 1.00 86.00 124 LEU A C 1
ATOM 1003 O O . LEU A 1 124 ? 0.540 12.074 -21.636 1.00 86.00 124 LEU A O 1
ATOM 1007 N N . GLY A 1 125 ? 1.677 13.837 -20.864 1.00 87.69 125 GLY A N 1
ATOM 1008 C CA . GLY A 1 125 ? 0.710 14.188 -19.825 1.00 87.69 125 GLY A CA 1
ATOM 1009 C C . GLY A 1 125 ? 0.662 13.221 -18.637 1.00 87.69 125 GLY A C 1
ATOM 1010 O O . GLY A 1 125 ? -0.318 13.235 -17.888 1.00 87.69 125 GLY A O 1
ATOM 1011 N N . GLN A 1 126 ? 1.693 12.394 -18.451 1.00 89.94 126 GLN A N 1
ATOM 1012 C CA . GLN A 1 126 ? 1.859 11.505 -17.302 1.00 89.94 126 GLN A CA 1
ATOM 1013 C C . GLN A 1 126 ? 2.896 12.046 -16.320 1.00 89.94 126 GLN A C 1
ATOM 1015 O O . GLN A 1 126 ? 3.979 12.492 -16.692 1.00 89.94 126 GLN A O 1
ATOM 1020 N N . SER A 1 127 ? 2.597 11.962 -15.026 1.00 91.88 127 SER A N 1
ATOM 1021 C CA . SER A 1 127 ? 3.538 12.381 -13.989 1.00 91.88 127 SER A CA 1
ATOM 1022 C C . SER A 1 127 ? 3.312 11.646 -12.679 1.00 91.88 127 SER A C 1
ATOM 1024 O O . SER A 1 127 ? 2.182 11.312 -12.328 1.00 91.88 127 SER A O 1
ATOM 1026 N N . ARG A 1 128 ? 4.389 11.512 -11.898 1.00 93.19 128 ARG A N 1
ATOM 1027 C CA . ARG A 1 128 ? 4.356 11.077 -10.494 1.00 93.19 128 ARG A CA 1
ATOM 1028 C C . ARG A 1 128 ? 3.477 11.961 -9.596 1.00 93.19 128 ARG A C 1
ATOM 1030 O O . ARG A 1 128 ? 3.093 11.551 -8.505 1.00 93.19 128 ARG A O 1
ATOM 1037 N N . ALA A 1 129 ? 3.184 13.191 -10.035 1.00 93.31 129 ALA A N 1
ATOM 1038 C CA . ALA A 1 129 ? 2.278 14.102 -9.336 1.00 93.31 129 ALA A CA 1
ATOM 1039 C C . ALA A 1 129 ? 0.886 13.483 -9.124 1.00 93.31 129 ALA A C 1
ATOM 1041 O O . ALA A 1 129 ? 0.234 13.789 -8.131 1.00 93.31 129 ALA A O 1
ATOM 1042 N N . TYR A 1 130 ? 0.464 12.577 -10.014 1.00 94.62 130 TYR A N 1
ATOM 1043 C CA . TYR A 1 130 ? -0.756 11.789 -9.859 1.00 94.62 130 TYR A CA 1
ATOM 1044 C C . TYR A 1 130 ? -0.737 10.944 -8.575 1.00 94.62 130 TYR A C 1
ATOM 1046 O O . TYR A 1 130 ? -1.597 11.112 -7.709 1.00 94.62 130 TYR A O 1
ATOM 1054 N N . GLY A 1 131 ? 0.270 10.079 -8.417 1.00 95.56 131 GLY A N 1
ATOM 1055 C CA . GLY A 1 131 ? 0.390 9.208 -7.249 1.00 95.56 131 GLY A CA 1
ATOM 1056 C C . GLY A 1 131 ? 0.590 9.982 -5.949 1.00 95.56 131 GLY A C 1
ATOM 1057 O O . GLY A 1 131 ? -0.007 9.630 -4.933 1.00 95.56 131 GLY A O 1
ATOM 1058 N N . LEU A 1 132 ? 1.360 11.076 -5.984 1.00 96.88 132 LEU A N 1
ATOM 1059 C CA . LEU A 1 132 ? 1.553 11.958 -4.826 1.00 96.88 132 LEU A CA 1
ATOM 1060 C C . LEU A 1 132 ? 0.241 12.619 -4.379 1.00 96.88 132 LEU A C 1
ATOM 1062 O O . LEU A 1 132 ? -0.062 12.611 -3.189 1.00 96.88 132 LEU A O 1
ATOM 1066 N N . ALA A 1 133 ? -0.564 13.125 -5.316 1.00 96.62 133 ALA A N 1
ATOM 1067 C CA . ALA A 1 133 ? -1.860 13.718 -4.994 1.00 96.62 133 ALA A CA 1
ATOM 1068 C C . ALA A 1 133 ? -2.841 12.678 -4.424 1.00 96.62 133 ALA A C 1
ATOM 1070 O O . ALA A 1 133 ? -3.570 12.961 -3.475 1.00 96.62 133 ALA A O 1
ATOM 1071 N N . ASN A 1 134 ? -2.855 11.454 -4.965 1.00 97.56 134 ASN A N 1
ATOM 1072 C CA . ASN A 1 134 ? -3.681 10.372 -4.422 1.00 97.56 134 ASN A CA 1
ATOM 1073 C C . ASN A 1 134 ? -3.236 9.960 -3.012 1.00 97.56 134 ASN A C 1
ATOM 1075 O O . ASN A 1 134 ? -4.080 9.716 -2.152 1.00 97.56 134 ASN A O 1
ATOM 1079 N N . LEU A 1 135 ? -1.925 9.910 -2.766 1.00 97.88 135 LEU A N 1
ATOM 1080 C CA . LEU A 1 135 ? -1.358 9.613 -1.453 1.00 97.88 135 LEU A CA 1
ATOM 1081 C C . LEU A 1 135 ? -1.745 10.677 -0.423 1.00 97.88 135 LEU A C 1
ATOM 1083 O O . LEU A 1 135 ? -2.183 10.334 0.674 1.00 97.88 135 LEU A O 1
ATOM 1087 N N . GLU A 1 136 ? -1.639 11.954 -0.787 1.00 97.81 136 GLU A N 1
ATOM 1088 C CA . GLU A 1 136 ? -2.065 13.064 0.060 1.00 97.81 136 GLU A CA 1
ATOM 1089 C C . GLU A 1 136 ? -3.551 12.939 0.423 1.00 97.81 136 GLU A C 1
ATOM 1091 O O . GLU A 1 136 ? -3.891 12.885 1.608 1.00 97.81 136 GLU A O 1
ATOM 1096 N N . LYS A 1 137 ? -4.429 12.774 -0.575 1.00 97.88 137 LYS A N 1
ATOM 1097 C CA . LYS A 1 137 ? -5.874 12.587 -0.362 1.00 97.88 137 LYS A CA 1
ATOM 1098 C C . LYS A 1 137 ? -6.184 11.381 0.529 1.00 97.88 137 LYS A C 1
ATOM 1100 O O . LYS A 1 137 ? -7.022 11.477 1.428 1.00 97.88 137 LYS A O 1
ATOM 1105 N N . ALA A 1 138 ? -5.502 10.254 0.312 1.00 97.88 138 ALA A N 1
ATOM 1106 C CA . ALA A 1 138 ? -5.646 9.060 1.140 1.00 97.88 138 ALA A CA 1
ATOM 1107 C C . ALA A 1 138 ? -5.231 9.337 2.590 1.00 97.88 138 ALA A C 1
ATOM 1109 O O . ALA A 1 138 ? -5.962 8.985 3.515 1.00 97.88 138 ALA A O 1
ATOM 1110 N N . SER A 1 139 ? -4.105 10.026 2.794 1.00 96.94 139 SER A N 1
ATOM 1111 C CA . SER A 1 139 ? -3.592 10.359 4.125 1.00 96.94 139 SER A CA 1
ATOM 1112 C C . SER A 1 139 ? -4.499 11.317 4.901 1.00 96.94 139 SER A C 1
ATOM 1114 O O . SER A 1 139 ? -4.643 11.158 6.112 1.00 96.94 139 SER A O 1
ATOM 1116 N N . GLN A 1 140 ? -5.142 12.265 4.215 1.00 97.19 140 GLN A N 1
ATOM 1117 C CA . GLN A 1 140 ? -6.061 13.227 4.821 1.00 97.19 140 GLN A CA 1
ATOM 1118 C C . GLN A 1 140 ? -7.396 12.570 5.181 1.00 97.19 140 GLN A C 1
ATOM 1120 O O . GLN A 1 140 ? -7.917 12.769 6.276 1.00 97.19 140 GLN A O 1
ATOM 1125 N N . LYS A 1 141 ? -7.952 11.760 4.270 1.00 97.44 141 LYS A N 1
ATOM 1126 C CA . LYS A 1 141 ? -9.287 11.172 4.439 1.00 97.44 141 LYS A CA 1
ATOM 1127 C C . LYS A 1 141 ? -9.299 9.892 5.278 1.00 97.44 141 LYS A C 1
ATOM 1129 O O . LYS A 1 141 ? -10.264 9.641 5.995 1.00 97.44 141 LYS A O 1
ATOM 1134 N N . TYR A 1 142 ? -8.242 9.088 5.189 1.00 97.94 142 TYR A N 1
ATOM 1135 C CA . TYR A 1 142 ? -8.101 7.804 5.879 1.00 97.94 142 TYR A CA 1
ATOM 1136 C C . TYR A 1 142 ? -6.728 7.709 6.559 1.00 97.94 142 TYR A C 1
ATOM 1138 O O . TYR A 1 142 ? -5.920 6.841 6.221 1.00 97.94 142 TYR A O 1
ATOM 1146 N N . PRO A 1 143 ? -6.423 8.567 7.547 1.00 97.19 143 PRO A N 1
ATOM 1147 C CA . PRO A 1 143 ? -5.092 8.618 8.150 1.00 97.19 143 PRO A CA 1
ATOM 1148 C C . PRO A 1 143 ? -4.688 7.318 8.859 1.00 97.19 143 PRO A C 1
ATOM 1150 O O . PRO A 1 143 ? -3.501 7.114 9.099 1.00 97.19 143 PRO A O 1
ATOM 1153 N N . TRP A 1 144 ? -5.617 6.420 9.189 1.00 97.62 144 TRP A N 1
ATOM 1154 C CA . TRP A 1 144 ? -5.311 5.095 9.746 1.00 97.62 144 TRP A CA 1
ATOM 1155 C C . TRP A 1 144 ? -4.974 4.034 8.689 1.00 97.62 144 TRP A C 1
ATOM 1157 O O . TRP A 1 144 ? -4.407 3.004 9.041 1.00 97.62 144 TRP A O 1
ATOM 1167 N N . ALA A 1 145 ? -5.298 4.260 7.413 1.00 98.38 145 ALA A N 1
ATOM 1168 C CA . ALA A 1 145 ? -5.054 3.297 6.346 1.00 98.38 145 ALA A CA 1
ATOM 1169 C C . ALA A 1 145 ? -3.592 3.344 5.873 1.00 98.38 145 ALA A C 1
ATOM 1171 O O . ALA A 1 145 ? -2.986 4.414 5.755 1.00 98.38 145 ALA A O 1
ATOM 1172 N N . ALA A 1 146 ? -3.010 2.178 5.595 1.00 98.44 146 ALA A N 1
ATOM 1173 C CA . ALA A 1 146 ? -1.676 2.081 5.010 1.00 98.44 146 ALA A CA 1
ATOM 1174 C C . ALA A 1 146 ? -1.722 2.474 3.531 1.00 98.44 146 ALA A C 1
ATOM 1176 O O . ALA A 1 146 ? -2.544 1.957 2.789 1.00 98.44 146 ALA A O 1
ATOM 1177 N N . SER A 1 147 ? -0.838 3.354 3.069 1.00 98.19 147 SER A N 1
ATOM 1178 C CA . SER A 1 147 ? -0.772 3.723 1.647 1.00 98.19 147 SER A CA 1
ATOM 1179 C C . SER A 1 147 ? 0.561 3.290 1.052 1.00 98.19 147 SER A C 1
ATOM 1181 O O . SER A 1 147 ? 1.620 3.652 1.569 1.00 98.19 147 SER A O 1
ATOM 1183 N N . LEU A 1 148 ? 0.506 2.488 -0.010 1.00 97.88 148 LEU A N 1
ATOM 1184 C CA . LEU A 1 148 ? 1.665 1.953 -0.714 1.00 97.88 148 LEU A CA 1
ATOM 1185 C C . LEU A 1 148 ? 1.659 2.461 -2.154 1.00 97.88 148 LEU A C 1
ATOM 1187 O O . LEU A 1 148 ? 0.618 2.489 -2.810 1.00 97.88 148 LEU A O 1
ATOM 1191 N N . ALA A 1 149 ? 2.835 2.823 -2.653 1.00 97.31 149 ALA A N 1
ATOM 1192 C CA . ALA A 1 149 ? 3.035 3.108 -4.063 1.00 97.31 149 ALA A CA 1
ATOM 1193 C C . ALA A 1 149 ? 3.234 1.792 -4.827 1.00 97.31 149 ALA A C 1
ATOM 1195 O O . ALA A 1 149 ? 3.974 0.928 -4.359 1.00 97.31 149 ALA A O 1
ATOM 1196 N N . TYR A 1 150 ? 2.620 1.635 -5.997 1.00 96.56 150 TYR A N 1
ATOM 1197 C CA . TYR A 1 150 ? 2.712 0.417 -6.799 1.00 96.56 150 TYR A CA 1
ATOM 1198 C C . TYR A 1 150 ? 2.777 0.728 -8.286 1.00 96.56 150 TYR A C 1
ATOM 1200 O O . TYR A 1 150 ? 1.771 1.082 -8.892 1.00 96.56 150 TYR A O 1
ATOM 1208 N N . SER A 1 151 ? 3.954 0.595 -8.897 1.00 94.00 151 SER A N 1
ATOM 1209 C CA . SER A 1 151 ? 4.138 1.016 -10.289 1.00 94.00 151 SER A CA 1
ATOM 1210 C C . SER A 1 151 ? 5.089 0.127 -11.078 1.00 94.00 151 SER A C 1
ATOM 1212 O O . SER A 1 151 ? 6.009 -0.475 -10.535 1.00 94.00 151 SER A O 1
ATOM 1214 N N . ARG A 1 152 ? 4.883 0.076 -12.397 1.00 89.12 152 ARG A N 1
ATOM 1215 C CA . ARG A 1 152 ? 5.790 -0.566 -13.363 1.00 89.12 152 ARG A CA 1
ATOM 1216 C C . ARG A 1 152 ? 6.979 0.325 -13.711 1.00 89.12 152 ARG A C 1
ATOM 1218 O O . ARG A 1 152 ? 8.020 -0.173 -14.132 1.00 89.12 152 ARG A O 1
ATOM 1225 N N . LYS A 1 153 ? 6.804 1.638 -13.551 1.00 86.94 153 LYS A N 1
ATOM 1226 C CA . LYS A 1 153 ? 7.692 2.686 -14.067 1.00 86.94 153 LYS A CA 1
ATOM 1227 C C . LYS A 1 153 ? 8.371 3.483 -12.946 1.00 86.94 153 LYS A C 1
ATOM 1229 O O . LYS A 1 153 ? 8.837 4.590 -13.184 1.00 86.94 153 LYS A O 1
ATOM 1234 N N . ALA A 1 154 ? 8.376 2.952 -11.721 1.00 84.94 154 ALA A N 1
ATOM 1235 C CA . ALA A 1 154 ? 8.963 3.632 -10.573 1.00 84.94 154 ALA A CA 1
ATOM 1236 C C . ALA A 1 154 ? 10.473 3.811 -10.771 1.00 84.94 154 ALA A C 1
ATOM 1238 O O . ALA A 1 154 ? 11.207 2.829 -10.889 1.00 84.94 154 ALA A O 1
ATOM 1239 N N . LEU A 1 155 ? 10.936 5.057 -10.779 1.00 90.56 155 LEU A N 1
ATOM 1240 C CA . LEU A 1 155 ? 12.355 5.388 -10.760 1.00 90.56 155 LEU A CA 1
ATOM 1241 C C . LEU A 1 155 ? 12.852 5.525 -9.319 1.00 90.56 155 LEU A C 1
ATOM 1243 O O . LEU A 1 155 ? 12.070 5.746 -8.392 1.00 90.56 155 LEU A O 1
ATOM 1247 N N . TYR A 1 156 ? 14.172 5.497 -9.123 1.00 87.62 156 TYR A N 1
ATOM 1248 C CA . TYR A 1 156 ? 14.775 5.661 -7.795 1.00 87.62 156 TYR A CA 1
ATOM 1249 C C . TYR A 1 156 ? 14.293 6.939 -7.081 1.00 87.62 156 TYR A C 1
ATOM 1251 O O . TYR A 1 156 ? 13.854 6.904 -5.931 1.00 87.62 156 TYR A O 1
ATOM 1259 N N . LEU A 1 157 ? 14.282 8.071 -7.795 1.00 90.44 157 LEU A N 1
ATOM 1260 C CA . LEU A 1 157 ? 13.792 9.342 -7.255 1.00 90.44 157 LEU A CA 1
ATOM 1261 C C . LEU A 1 157 ? 12.289 9.338 -6.942 1.00 90.44 157 LEU A C 1
ATOM 1263 O O . LEU A 1 157 ? 11.851 10.133 -6.112 1.00 90.44 157 LEU A O 1
ATOM 1267 N N . ASP A 1 158 ? 11.491 8.485 -7.588 1.00 92.88 158 ASP A N 1
ATOM 1268 C CA . ASP A 1 158 ? 10.075 8.332 -7.236 1.00 92.88 158 ASP A CA 1
ATOM 1269 C C . ASP A 1 158 ? 9.928 7.628 -5.902 1.00 92.88 158 ASP A C 1
ATOM 1271 O O . ASP A 1 158 ? 9.135 8.074 -5.079 1.00 92.88 158 ASP A O 1
ATOM 1275 N N . GLY A 1 159 ? 10.752 6.606 -5.651 1.00 92.81 159 GLY A N 1
ATOM 1276 C CA . GLY A 1 159 ? 10.820 5.952 -4.351 1.00 92.81 159 GLY A CA 1
ATOM 1277 C C . GLY A 1 159 ? 11.079 6.960 -3.231 1.00 92.81 159 GLY A C 1
ATOM 1278 O O . GLY A 1 159 ? 10.288 7.067 -2.297 1.00 92.81 159 GLY A O 1
ATOM 1279 N N . VAL A 1 160 ? 12.114 7.792 -3.391 1.00 94.69 160 VAL A N 1
ATOM 1280 C CA . VAL A 1 160 ? 12.451 8.857 -2.428 1.00 94.69 160 VAL A CA 1
ATOM 1281 C C . VAL A 1 160 ? 11.286 9.831 -2.224 1.00 94.69 160 VAL A C 1
ATOM 1283 O O . VAL A 1 160 ? 10.966 10.181 -1.087 1.00 94.69 160 VAL A O 1
ATOM 1286 N N . LYS A 1 161 ? 10.636 10.279 -3.305 1.00 96.25 161 LYS A N 1
ATOM 1287 C CA . LYS A 1 161 ? 9.516 11.231 -3.220 1.00 96.25 161 LYS A CA 1
ATOM 1288 C C . LYS A 1 161 ? 8.284 10.625 -2.551 1.00 96.25 161 LYS A C 1
ATOM 1290 O O . LYS A 1 161 ? 7.712 11.271 -1.679 1.00 96.25 161 LYS A O 1
ATOM 1295 N N . MET A 1 162 ? 7.906 9.399 -2.910 1.00 96.88 162 MET A N 1
ATOM 1296 C CA . MET A 1 162 ? 6.768 8.701 -2.308 1.00 96.88 162 MET A CA 1
ATOM 1297 C C . MET A 1 162 ? 7.012 8.445 -0.818 1.00 96.88 162 MET A C 1
ATOM 1299 O O . MET A 1 162 ? 6.134 8.725 -0.005 1.00 96.88 162 MET A O 1
ATOM 1303 N N . SER A 1 163 ? 8.213 7.997 -0.436 1.00 95.38 163 SER A N 1
ATOM 1304 C CA . SER A 1 163 ? 8.568 7.803 0.975 1.00 95.38 163 SER A CA 1
ATOM 1305 C C . SER A 1 163 ? 8.527 9.110 1.770 1.00 95.38 163 SER A C 1
ATOM 1307 O O . SER A 1 163 ? 7.949 9.140 2.852 1.00 95.38 163 SER A O 1
ATOM 1309 N N . ARG A 1 164 ? 9.065 10.213 1.228 1.00 97.06 164 ARG A N 1
ATOM 1310 C CA . ARG A 1 164 ? 8.981 11.541 1.870 1.00 97.06 164 ARG A CA 1
ATOM 1311 C C . ARG A 1 164 ? 7.543 12.034 2.030 1.00 97.06 164 ARG A C 1
ATOM 1313 O O . ARG A 1 164 ? 7.241 12.688 3.019 1.00 97.06 164 ARG A O 1
ATOM 1320 N N . ALA A 1 165 ? 6.665 11.698 1.088 1.00 96.75 165 ALA A N 1
ATOM 1321 C CA . ALA A 1 165 ? 5.241 12.013 1.155 1.00 96.75 165 ALA A CA 1
ATOM 1322 C C . ALA A 1 165 ? 4.442 11.068 2.079 1.00 96.75 165 ALA A C 1
ATOM 1324 O O . ALA A 1 165 ? 3.232 11.221 2.219 1.00 96.75 165 ALA A O 1
ATOM 1325 N N . GLY A 1 166 ? 5.097 10.096 2.725 1.00 95.94 166 GLY A N 1
ATOM 1326 C CA . GLY A 1 166 ? 4.475 9.210 3.708 1.00 95.94 166 GLY A CA 1
ATOM 1327 C C . GLY A 1 166 ? 3.958 7.881 3.153 1.00 95.94 166 GLY A C 1
ATOM 1328 O O . GLY A 1 166 ? 3.236 7.179 3.865 1.00 95.94 166 GLY A O 1
ATOM 1329 N N . ALA A 1 167 ? 4.323 7.499 1.922 1.00 97.25 167 ALA A N 1
ATOM 1330 C CA . ALA A 1 167 ? 4.080 6.143 1.439 1.00 97.25 167 ALA A CA 1
ATOM 1331 C C . ALA A 1 167 ? 4.873 5.149 2.293 1.00 97.25 167 ALA A C 1
ATOM 1333 O O . ALA A 1 167 ? 6.071 5.315 2.523 1.00 97.25 167 ALA A O 1
ATOM 1334 N N . MET A 1 168 ? 4.207 4.090 2.741 1.00 96.56 168 MET A N 1
ATOM 1335 C CA . MET A 1 168 ? 4.822 3.109 3.635 1.00 96.56 168 MET A CA 1
ATOM 1336 C C . MET A 1 168 ? 5.802 2.192 2.920 1.00 96.56 168 MET A C 1
ATOM 1338 O O . MET A 1 168 ? 6.755 1.711 3.527 1.00 96.56 168 MET A O 1
ATOM 1342 N N . MET A 1 169 ? 5.537 1.931 1.642 1.00 94.56 169 MET A N 1
ATOM 1343 C CA . MET A 1 169 ? 6.367 1.118 0.767 1.00 94.56 169 MET A CA 1
ATOM 1344 C C . MET A 1 169 ? 6.194 1.585 -0.674 1.00 94.56 169 MET A C 1
ATOM 1346 O O . MET A 1 169 ? 5.161 2.156 -1.040 1.00 94.56 169 MET A O 1
ATOM 1350 N N . VAL A 1 170 ? 7.206 1.298 -1.486 1.00 95.00 170 VAL A N 1
ATOM 1351 C CA . VAL A 1 170 ? 7.180 1.469 -2.936 1.00 95.00 170 VAL A CA 1
ATOM 1352 C C . VAL A 1 170 ? 7.429 0.102 -3.542 1.00 95.00 170 VAL A C 1
ATOM 1354 O O . VAL A 1 170 ? 8.490 -0.486 -3.353 1.00 95.00 170 VAL A O 1
ATOM 1357 N N . LEU A 1 171 ? 6.414 -0.420 -4.215 1.00 94.50 171 LEU A N 1
ATOM 1358 C CA . LEU A 1 171 ? 6.389 -1.762 -4.766 1.00 94.50 171 LEU A CA 1
ATOM 1359 C C . LEU A 1 171 ? 6.426 -1.691 -6.289 1.00 94.50 171 LEU A C 1
ATOM 1361 O O . LEU A 1 171 ? 5.790 -0.837 -6.915 1.00 94.50 171 LEU A O 1
ATOM 1365 N N . GLN A 1 172 ? 7.165 -2.612 -6.896 1.00 92.56 172 GLN A N 1
ATOM 1366 C CA . GLN A 1 172 ? 7.246 -2.703 -8.344 1.00 92.56 172 GLN A CA 1
ATOM 1367 C C . GLN A 1 172 ? 6.188 -3.675 -8.868 1.00 92.56 172 GLN A C 1
ATOM 1369 O O . GLN A 1 172 ? 6.115 -4.830 -8.449 1.00 92.56 172 GLN A O 1
ATOM 1374 N N . LYS A 1 173 ? 5.366 -3.210 -9.808 1.00 94.44 173 LYS A N 1
ATOM 1375 C CA . LYS A 1 173 ? 4.490 -4.086 -10.592 1.00 94.44 173 LYS A CA 1
ATOM 1376 C C . LYS A 1 173 ? 5.358 -5.008 -11.452 1.00 94.44 173 LYS A C 1
ATOM 1378 O O . LYS A 1 173 ? 6.291 -4.512 -12.090 1.00 94.44 173 LYS A O 1
ATOM 1383 N N . PRO A 1 174 ? 5.045 -6.310 -11.540 1.00 93.12 174 PRO A N 1
ATOM 1384 C CA . PRO A 1 174 ? 5.789 -7.207 -12.410 1.00 93.12 174 PRO A CA 1
ATOM 1385 C C . PRO A 1 174 ? 5.777 -6.742 -13.869 1.00 93.12 174 PRO A C 1
ATOM 1387 O O . PRO A 1 174 ? 4.769 -6.229 -14.364 1.00 93.12 174 PRO A O 1
ATOM 1390 N N . GLN A 1 175 ? 6.918 -6.916 -14.533 1.00 89.69 175 GLN A N 1
ATOM 1391 C CA . GLN A 1 175 ? 7.163 -6.548 -15.928 1.00 89.69 175 GLN A CA 1
ATOM 1392 C C . GLN A 1 175 ? 7.275 -7.799 -16.794 1.00 89.69 175 GLN A C 1
ATOM 1394 O O . GLN A 1 175 ? 7.895 -8.778 -16.369 1.00 89.69 175 GLN A O 1
ATOM 1399 N N . GLY A 1 176 ? 6.738 -7.768 -18.010 1.00 90.44 176 GLY A N 1
ATOM 1400 C CA . GLY A 1 176 ? 6.798 -8.884 -18.953 1.00 90.44 176 GLY A CA 1
ATOM 1401 C C . GLY A 1 176 ? 6.981 -8.429 -20.393 1.00 90.44 176 GLY A C 1
ATOM 1402 O O . GLY A 1 176 ? 6.854 -7.243 -20.684 1.00 90.44 176 GLY A O 1
ATOM 1403 N N . LEU A 1 177 ? 7.332 -9.380 -21.260 1.00 90.12 177 LEU A N 1
ATOM 1404 C CA . LEU A 1 177 ? 7.487 -9.134 -22.700 1.00 90.12 177 LEU A CA 1
ATOM 1405 C C . LEU A 1 177 ? 6.136 -8.866 -23.380 1.00 90.12 177 LEU A C 1
ATOM 1407 O O . LEU A 1 177 ? 6.067 -8.091 -24.328 1.00 90.12 177 LEU A O 1
ATOM 1411 N N . ASP A 1 178 ? 5.079 -9.493 -22.865 1.00 94.06 178 ASP A N 1
ATOM 1412 C CA . ASP A 1 178 ? 3.698 -9.371 -23.316 1.00 94.06 178 ASP A CA 1
ATOM 1413 C C . ASP A 1 178 ? 2.718 -9.500 -22.131 1.00 94.06 178 ASP A C 1
ATOM 1415 O O . ASP A 1 178 ? 3.115 -9.722 -20.977 1.00 94.06 178 ASP A O 1
ATOM 1419 N N . ASP A 1 179 ? 1.422 -9.368 -22.417 1.00 94.56 179 ASP A N 1
ATOM 1420 C CA . ASP A 1 179 ? 0.348 -9.429 -21.422 1.00 94.56 179 ASP A CA 1
ATOM 1421 C C . ASP A 1 179 ? 0.250 -10.794 -20.720 1.00 94.56 179 ASP A C 1
ATOM 1423 O O . ASP A 1 179 ? -0.111 -10.862 -19.541 1.00 94.56 179 ASP A O 1
ATOM 1427 N N . ALA A 1 180 ? 0.586 -11.891 -21.407 1.00 96.44 180 ALA A N 1
ATOM 1428 C CA . ALA A 1 180 ? 0.541 -13.234 -20.834 1.00 96.44 180 ALA A CA 1
ATOM 1429 C C . ALA A 1 180 ? 1.687 -13.446 -19.832 1.00 96.44 180 ALA A C 1
ATOM 1431 O O . ALA A 1 180 ? 1.477 -13.987 -18.739 1.00 96.44 180 ALA A O 1
ATOM 1432 N N . ASP A 1 181 ? 2.888 -12.969 -20.161 1.00 96.75 181 ASP A N 1
ATOM 1433 C CA . ASP A 1 181 ? 4.041 -12.973 -19.266 1.00 96.75 181 ASP A CA 1
ATOM 1434 C C . ASP A 1 181 ? 3.817 -12.042 -18.067 1.00 96.75 181 ASP A C 1
ATOM 1436 O O . ASP A 1 181 ? 4.108 -12.426 -16.930 1.00 96.75 181 ASP A O 1
ATOM 1440 N N . ILE A 1 182 ? 3.218 -10.865 -18.288 1.00 96.12 182 ILE A N 1
ATOM 1441 C CA . ILE A 1 182 ? 2.759 -9.977 -17.211 1.00 96.12 182 ILE A CA 1
ATOM 1442 C C . ILE A 1 182 ? 1.795 -10.723 -16.286 1.00 96.12 182 ILE A C 1
ATOM 1444 O O . ILE A 1 182 ? 2.044 -10.781 -15.084 1.00 96.12 182 ILE A O 1
ATOM 1448 N N . ALA A 1 183 ? 0.740 -11.346 -16.817 1.00 97.00 183 ALA A N 1
ATOM 1449 C CA . ALA A 1 183 ? -0.251 -12.065 -16.018 1.00 97.00 183 ALA A CA 1
ATOM 1450 C C . ALA A 1 183 ? 0.380 -13.192 -15.186 1.00 97.00 183 ALA A C 1
ATOM 1452 O O . ALA A 1 183 ? 0.105 -13.324 -13.988 1.00 97.00 183 ALA A O 1
ATOM 1453 N N . ARG A 1 184 ? 1.278 -13.978 -15.793 1.00 97.94 184 ARG A N 1
ATOM 1454 C CA . ARG A 1 184 ? 2.018 -15.054 -15.122 1.00 97.94 184 ARG A CA 1
ATOM 1455 C C . ARG A 1 184 ? 2.897 -14.519 -13.991 1.00 97.94 184 ARG A C 1
ATOM 1457 O O . ARG A 1 184 ? 2.891 -15.078 -12.893 1.00 97.94 184 ARG A O 1
ATOM 1464 N N . LYS A 1 185 ? 3.644 -13.438 -14.231 1.00 97.62 185 LYS A N 1
ATOM 1465 C CA . LYS A 1 185 ? 4.515 -12.824 -13.219 1.00 97.62 185 LYS A CA 1
ATOM 1466 C C . LYS A 1 185 ? 3.716 -12.119 -12.121 1.00 97.62 185 LYS A C 1
ATOM 1468 O O . LYS A 1 185 ? 4.091 -12.230 -10.958 1.00 97.62 185 LYS A O 1
ATOM 1473 N N . THR A 1 186 ? 2.594 -11.478 -12.452 1.00 97.38 186 THR A N 1
ATOM 1474 C CA . THR A 1 186 ? 1.624 -10.945 -11.482 1.00 97.38 186 THR A CA 1
ATOM 1475 C C . THR A 1 186 ? 1.081 -12.048 -10.585 1.00 97.38 186 THR A C 1
ATOM 1477 O O . THR A 1 186 ? 1.062 -11.870 -9.371 1.00 97.38 186 THR A O 1
ATOM 1480 N N . ARG A 1 187 ? 0.731 -13.212 -11.146 1.00 97.69 187 ARG A N 1
ATOM 1481 C CA . ARG A 1 187 ? 0.293 -14.366 -10.351 1.00 97.69 187 ARG A CA 1
ATOM 148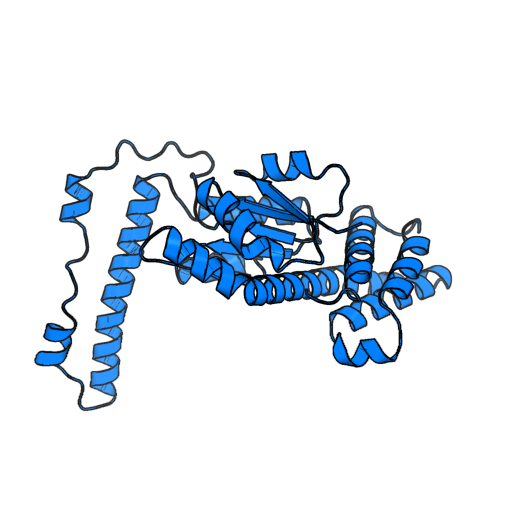2 C C . ARG A 1 187 ? 1.367 -14.864 -9.402 1.00 97.69 187 ARG A C 1
ATOM 1484 O O . ARG A 1 187 ? 1.091 -15.065 -8.225 1.00 97.69 187 ARG A O 1
ATOM 1491 N N . LYS A 1 188 ? 2.594 -15.014 -9.902 1.00 97.38 188 LYS A N 1
ATOM 1492 C CA . LYS A 1 188 ? 3.731 -15.451 -9.088 1.00 97.38 188 LYS A CA 1
ATOM 1493 C C . LYS A 1 188 ? 4.033 -14.476 -7.943 1.00 97.38 188 LYS A C 1
ATOM 1495 O O . LYS A 1 188 ? 4.370 -14.922 -6.857 1.00 97.38 188 LYS A O 1
ATOM 1500 N N . ALA A 1 189 ? 3.905 -13.171 -8.180 1.00 96.38 189 ALA A N 1
ATOM 1501 C CA . ALA A 1 189 ? 4.192 -12.133 -7.190 1.00 96.38 189 ALA A CA 1
ATOM 1502 C C . ALA A 1 189 ? 3.053 -11.890 -6.178 1.00 96.38 189 ALA A C 1
ATOM 1504 O O . ALA A 1 189 ? 3.255 -11.150 -5.218 1.00 96.38 189 ALA A O 1
ATOM 1505 N N . GLY A 1 190 ? 1.863 -12.469 -6.388 1.00 96.50 190 GLY A N 1
ATOM 1506 C CA . GLY A 1 190 ? 0.678 -12.251 -5.550 1.00 96.50 190 GLY A CA 1
ATOM 1507 C C . GLY A 1 190 ? 0.920 -12.474 -4.049 1.00 96.50 190 GLY A C 1
ATOM 1508 O O . GLY A 1 190 ? 0.649 -11.555 -3.276 1.00 96.50 190 GLY A O 1
ATOM 1509 N N . PRO A 1 191 ? 1.468 -13.631 -3.625 1.00 96.38 191 PRO A N 1
ATOM 1510 C CA . PRO A 1 191 ? 1.730 -13.912 -2.211 1.00 96.38 191 PRO A CA 1
ATOM 1511 C C . PRO A 1 191 ? 2.672 -12.904 -1.540 1.00 96.38 191 PRO A C 1
ATOM 1513 O O . PRO A 1 191 ? 2.348 -12.375 -0.476 1.00 96.38 191 PRO A O 1
ATOM 1516 N N . ASP A 1 192 ? 3.794 -12.568 -2.182 1.00 96.00 192 ASP A N 1
ATOM 1517 C CA . ASP A 1 192 ? 4.759 -11.597 -1.644 1.00 96.00 192 ASP A CA 1
ATOM 1518 C C . ASP A 1 192 ? 4.150 -10.192 -1.555 1.00 96.00 192 ASP A C 1
ATOM 1520 O O . ASP A 1 192 ? 4.369 -9.459 -0.587 1.00 96.00 192 ASP A O 1
ATOM 1524 N N . LEU A 1 193 ? 3.328 -9.825 -2.543 1.00 96.00 193 LEU A N 1
ATOM 1525 C CA . LEU A 1 193 ? 2.607 -8.558 -2.564 1.00 96.00 193 LEU A CA 1
ATOM 1526 C C . LEU A 1 193 ? 1.573 -8.473 -1.431 1.00 96.00 193 LEU A C 1
ATOM 1528 O O . LEU A 1 193 ? 1.484 -7.443 -0.758 1.00 96.00 193 LEU A O 1
ATOM 1532 N N . ALA A 1 194 ? 0.827 -9.553 -1.183 1.00 96.50 194 ALA A N 1
ATOM 1533 C CA . ALA A 1 194 ? -0.104 -9.643 -0.063 1.00 96.50 194 ALA A CA 1
ATOM 1534 C C . ALA A 1 194 ? 0.622 -9.548 1.281 1.00 96.50 194 ALA A C 1
ATOM 1536 O O . ALA A 1 194 ? 0.219 -8.771 2.149 1.00 96.50 194 ALA A O 1
ATOM 1537 N N . HIS A 1 195 ? 1.741 -10.261 1.424 1.00 95.06 195 HIS A N 1
ATOM 1538 C CA . HIS A 1 195 ? 2.570 -10.211 2.621 1.00 95.06 195 HIS A CA 1
ATOM 1539 C C . HIS A 1 195 ? 3.076 -8.791 2.912 1.00 95.06 195 HIS A C 1
ATOM 1541 O O . HIS A 1 195 ? 2.874 -8.278 4.017 1.00 95.06 195 HIS A O 1
ATOM 1547 N N . ALA A 1 196 ? 3.669 -8.123 1.917 1.00 95.69 196 ALA A N 1
ATOM 1548 C CA . ALA A 1 196 ? 4.176 -6.759 2.053 1.00 95.69 196 ALA A CA 1
ATOM 1549 C C . ALA A 1 196 ? 3.067 -5.768 2.444 1.00 95.69 196 ALA A C 1
ATOM 1551 O O . ALA A 1 196 ? 3.246 -4.938 3.340 1.00 95.69 196 ALA A O 1
ATOM 1552 N N . LEU A 1 197 ? 1.891 -5.880 1.820 1.00 96.56 197 LEU A N 1
ATOM 1553 C CA . LEU A 1 197 ? 0.765 -5.005 2.125 1.00 96.56 197 LEU A CA 1
ATOM 1554 C C . LEU A 1 197 ? 0.231 -5.248 3.543 1.00 96.56 197 LEU A C 1
ATOM 1556 O O . LEU A 1 197 ? 0.027 -4.291 4.288 1.00 96.56 197 LEU A O 1
ATOM 1560 N N . TYR A 1 198 ? 0.060 -6.502 3.962 1.00 96.25 198 TYR A N 1
ATOM 1561 C CA . TYR A 1 198 ? -0.393 -6.828 5.318 1.00 96.25 198 TYR A CA 1
ATOM 1562 C C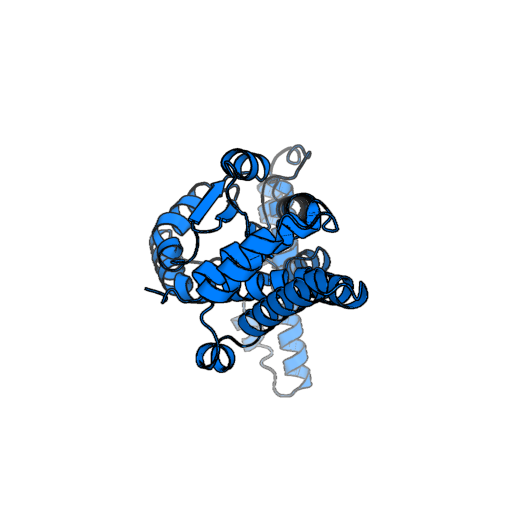 . TYR A 1 198 ? 0.587 -6.346 6.390 1.00 96.25 198 TYR A C 1
ATOM 1564 O O . TYR A 1 198 ? 0.164 -5.800 7.410 1.00 96.25 198 TYR A O 1
ATOM 1572 N N . GLN A 1 199 ? 1.894 -6.440 6.137 1.00 95.75 199 GLN A N 1
ATOM 1573 C CA . GLN A 1 199 ? 2.899 -5.840 7.013 1.00 95.75 199 GLN A CA 1
ATOM 1574 C C . GLN A 1 199 ? 2.773 -4.313 7.086 1.00 95.75 199 GLN A C 1
ATOM 1576 O O . GLN A 1 199 ? 2.895 -3.737 8.170 1.00 95.75 199 GLN A O 1
ATOM 1581 N N . ALA A 1 200 ? 2.514 -3.639 5.962 1.00 97.19 200 ALA A N 1
ATOM 1582 C CA . ALA A 1 200 ? 2.289 -2.196 5.953 1.00 97.19 200 ALA A CA 1
ATOM 1583 C C . ALA A 1 200 ? 1.041 -1.812 6.767 1.00 97.19 200 ALA A C 1
ATOM 1585 O O . ALA A 1 200 ? 1.100 -0.874 7.563 1.00 97.19 200 ALA A O 1
ATOM 1586 N N . VAL A 1 201 ? -0.054 -2.571 6.644 1.00 97.94 201 VAL A N 1
ATOM 1587 C CA . VAL A 1 201 ? -1.267 -2.383 7.459 1.00 97.94 201 VAL A CA 1
ATOM 1588 C C . VAL A 1 201 ? -0.955 -2.537 8.946 1.00 97.94 201 VAL A C 1
ATOM 1590 O O . VAL A 1 201 ? -1.287 -1.638 9.720 1.00 97.94 201 VAL A O 1
ATOM 1593 N N . ASN A 1 202 ? -0.255 -3.608 9.346 1.00 97.12 202 ASN A N 1
ATOM 1594 C CA . ASN A 1 202 ? 0.158 -3.808 10.740 1.00 97.12 202 ASN A CA 1
ATOM 1595 C C . ASN A 1 202 ? 0.924 -2.591 11.261 1.00 97.12 202 ASN A C 1
ATOM 1597 O O . ASN A 1 202 ? 0.538 -1.994 12.264 1.00 97.12 202 ASN A O 1
ATOM 1601 N N . ARG A 1 203 ? 1.977 -2.179 10.545 1.00 97.31 203 ARG A N 1
ATOM 1602 C CA . ARG A 1 203 ? 2.816 -1.039 10.934 1.00 97.31 203 ARG A CA 1
ATOM 1603 C C . ARG A 1 203 ? 2.010 0.252 11.051 1.00 97.31 203 ARG A C 1
ATOM 1605 O O . ARG A 1 203 ? 2.246 1.025 11.978 1.00 97.31 203 ARG A O 1
ATOM 1612 N N . ARG A 1 204 ? 1.053 0.498 10.147 1.00 97.94 204 ARG A N 1
ATOM 1613 C CA . ARG A 1 204 ? 0.243 1.722 10.183 1.00 97.94 204 ARG A CA 1
ATOM 1614 C C . ARG A 1 204 ? -0.674 1.747 11.388 1.00 97.94 204 ARG A C 1
ATOM 1616 O O . ARG A 1 204 ? -0.733 2.763 12.075 1.00 97.94 204 ARG A O 1
ATOM 1623 N N . LEU A 1 205 ? -1.382 0.647 11.621 1.00 98.19 205 LEU A N 1
ATOM 1624 C CA . LEU A 1 205 ? -2.327 0.544 12.721 1.00 98.19 205 LEU A CA 1
ATOM 1625 C C . LEU A 1 205 ? -1.606 0.607 14.062 1.00 98.19 205 LEU A C 1
ATOM 1627 O O . LEU A 1 205 ? -2.062 1.341 14.927 1.00 98.19 205 LEU A O 1
ATOM 1631 N N . ILE A 1 206 ? -0.442 -0.037 14.203 1.00 97.75 206 ILE A N 1
ATOM 1632 C CA . ILE A 1 206 ? 0.426 0.125 15.379 1.00 97.75 206 ILE A CA 1
ATOM 1633 C C . ILE A 1 206 ? 0.776 1.606 15.570 1.00 97.75 206 ILE A C 1
ATOM 1635 O O . ILE A 1 206 ? 0.457 2.184 16.603 1.00 97.75 206 ILE A O 1
ATOM 1639 N N . ALA A 1 207 ? 1.338 2.261 14.549 1.00 97.56 207 ALA A N 1
ATOM 1640 C CA . ALA A 1 207 ? 1.757 3.661 14.648 1.00 97.56 207 ALA A CA 1
ATOM 1641 C C . ALA A 1 207 ? 0.609 4.628 14.994 1.00 97.56 207 ALA A C 1
ATOM 1643 O O . ALA A 1 207 ? 0.847 5.682 15.582 1.00 97.56 207 ALA A O 1
ATOM 1644 N N . LYS A 1 208 ? -0.632 4.298 14.618 1.00 97.44 208 LYS A N 1
ATOM 1645 C CA . LYS A 1 208 ? -1.815 5.126 14.891 1.00 97.44 208 LYS A CA 1
ATOM 1646 C C . LYS A 1 208 ? -2.531 4.770 16.189 1.00 97.44 208 LYS A C 1
ATOM 1648 O O . LYS A 1 208 ? -3.083 5.667 16.815 1.00 97.44 208 LYS A O 1
ATOM 1653 N N . ALA A 1 209 ? -2.501 3.512 16.611 1.00 97.62 209 ALA A N 1
ATOM 1654 C CA . ALA A 1 209 ? -3.142 3.058 17.837 1.00 97.62 209 ALA A CA 1
ATOM 1655 C C . ALA A 1 209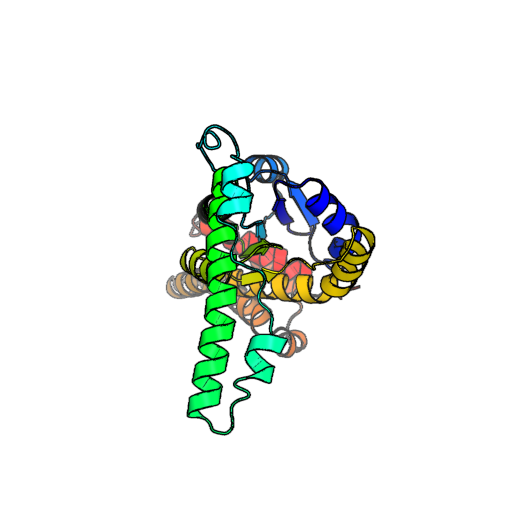 ? -2.256 3.253 19.077 1.00 97.62 209 ALA A C 1
ATOM 1657 O O . ALA A 1 209 ? -2.798 3.467 20.157 1.00 97.62 209 ALA A O 1
ATOM 1658 N N . SER A 1 210 ? -0.922 3.231 18.954 1.00 97.62 210 SER A N 1
ATOM 1659 C CA . SER A 1 210 ? -0.029 3.374 20.116 1.00 97.62 210 SER A CA 1
ATOM 1660 C C . SER A 1 210 ? -0.225 4.686 20.889 1.00 97.62 210 SER A C 1
ATOM 1662 O O . SER A 1 210 ? -0.373 4.616 22.110 1.00 97.62 210 SER A O 1
ATOM 1664 N N . PRO A 1 211 ? -0.297 5.874 20.244 1.00 97.44 211 PRO A N 1
ATOM 1665 C CA . PRO A 1 211 ? -0.549 7.118 20.974 1.00 97.44 211 PRO A CA 1
ATOM 1666 C C . PRO A 1 211 ? -1.903 7.115 21.694 1.00 97.44 211 PRO A C 1
ATOM 1668 O O . PRO A 1 211 ? -2.008 7.625 22.805 1.00 97.44 211 PRO A O 1
ATOM 1671 N N . LEU A 1 212 ? -2.921 6.490 21.091 1.00 95.94 212 LEU A N 1
ATOM 1672 C CA . LEU A 1 212 ? -4.243 6.336 21.693 1.00 95.94 212 LEU A CA 1
ATOM 1673 C C . LEU A 1 212 ? -4.195 5.430 22.932 1.00 95.94 212 LEU A C 1
ATOM 1675 O O . LEU A 1 212 ? -4.717 5.806 23.977 1.00 95.94 212 LEU A O 1
ATOM 1679 N N . GLY A 1 213 ? -3.539 4.269 22.840 1.00 95.38 213 GLY A N 1
ATOM 1680 C CA . GLY A 1 213 ? -3.366 3.359 23.975 1.00 95.38 213 GLY A CA 1
ATOM 1681 C C . GLY A 1 213 ? -2.666 4.036 25.157 1.00 95.38 213 GLY A C 1
ATOM 1682 O O . GLY A 1 213 ? -3.127 3.923 26.291 1.00 95.38 213 GLY A O 1
ATOM 1683 N N . LEU A 1 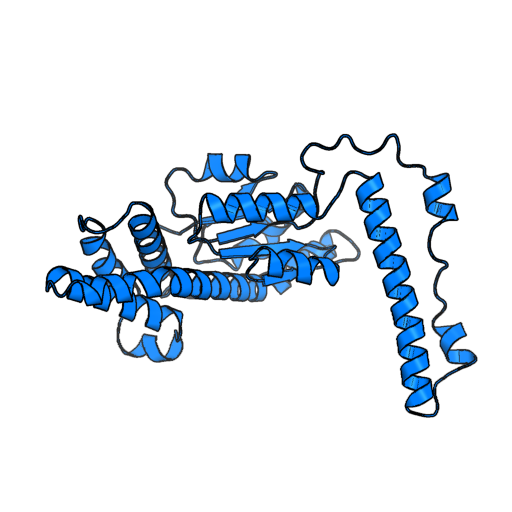214 ? -1.609 4.811 24.886 1.00 96.25 214 LEU A N 1
ATOM 1684 C CA . LEU A 1 214 ? -0.909 5.593 25.908 1.00 96.25 214 LEU A CA 1
ATOM 1685 C C . LEU A 1 214 ? -1.812 6.670 26.523 1.00 96.25 214 LEU A C 1
ATOM 1687 O O . LEU A 1 214 ? -1.903 6.770 27.744 1.00 96.25 214 LEU A O 1
ATOM 1691 N N . ARG A 1 215 ? -2.505 7.453 25.689 1.00 96.31 215 ARG A N 1
ATOM 1692 C CA . ARG A 1 215 ? -3.408 8.515 26.150 1.00 96.31 215 ARG A CA 1
ATOM 1693 C C . ARG A 1 215 ? -4.499 7.965 27.065 1.00 96.31 215 ARG A C 1
ATOM 1695 O O . ARG A 1 215 ? -4.747 8.537 28.118 1.00 96.31 215 ARG A O 1
ATOM 1702 N N . LEU A 1 216 ? -5.123 6.851 26.683 1.00 94.81 216 LEU A N 1
ATOM 1703 C CA . LEU A 1 216 ? -6.171 6.203 27.473 1.00 94.81 216 LEU A CA 1
ATOM 1704 C C . LEU A 1 216 ? -5.654 5.691 28.821 1.00 94.81 216 LEU A C 1
ATOM 1706 O O . LEU A 1 216 ? -6.351 5.834 29.822 1.00 94.81 216 LEU A O 1
ATOM 1710 N N . ALA A 1 217 ? -4.433 5.146 28.864 1.00 94.56 217 ALA A N 1
ATOM 1711 C CA . ALA A 1 217 ? -3.809 4.709 30.112 1.00 94.56 217 ALA A CA 1
ATOM 1712 C C . ALA A 1 217 ? -3.560 5.882 31.077 1.00 94.56 217 ALA A C 1
ATOM 1714 O O . ALA A 1 217 ? -3.718 5.731 32.285 1.00 94.56 217 ALA A O 1
ATOM 1715 N N . LEU A 1 218 ? -3.217 7.062 30.549 1.00 95.94 218 LEU A N 1
ATOM 1716 C CA . LEU A 1 218 ? -2.954 8.263 31.347 1.00 95.94 218 LEU A CA 1
ATOM 1717 C C . LEU A 1 218 ? -4.214 8.900 31.952 1.00 95.94 218 LEU A C 1
ATOM 1719 O O . LEU A 1 218 ? -4.092 9.703 32.871 1.00 95.94 218 LEU A O 1
ATOM 1723 N N . LEU A 1 219 ? -5.416 8.549 31.480 1.00 93.75 219 LEU A N 1
ATOM 1724 C CA . LEU A 1 219 ? -6.665 9.058 32.059 1.00 93.75 219 LEU A CA 1
ATOM 1725 C C . LEU A 1 219 ? -6.948 8.491 33.460 1.00 93.75 219 LEU A C 1
ATOM 1727 O O . LEU A 1 219 ? -7.746 9.068 34.189 1.00 93.75 219 LEU A O 1
ATOM 1731 N N . GLY A 1 220 ? -6.340 7.360 33.833 1.00 87.12 220 GLY A N 1
ATOM 1732 C CA . GLY A 1 220 ? -6.420 6.787 35.183 1.00 87.12 220 GLY A CA 1
ATOM 1733 C C . GLY A 1 220 ? -7.772 6.186 35.595 1.00 87.12 220 GLY A C 1
ATOM 1734 O O . GLY A 1 220 ? -7.829 5.470 36.590 1.00 87.12 220 GLY A O 1
ATOM 1735 N N . GLU A 1 221 ? -8.859 6.411 34.847 1.00 90.31 221 GLU A N 1
ATOM 1736 C CA . GLU A 1 221 ? -10.146 5.749 35.103 1.00 90.31 221 GLU A CA 1
ATOM 1737 C C . GLU A 1 221 ? -10.091 4.261 34.708 1.00 90.31 221 GLU A C 1
ATOM 1739 O O . GLU A 1 221 ? -9.576 3.895 33.645 1.00 90.31 221 GLU A O 1
ATOM 1744 N N . GLU A 1 222 ? -10.686 3.391 35.529 1.00 89.94 222 GLU A N 1
ATOM 1745 C CA . GLU A 1 222 ? -10.664 1.931 35.345 1.00 89.94 222 GLU A CA 1
ATOM 1746 C C . GLU A 1 222 ? -11.149 1.504 33.948 1.00 89.94 222 GLU A C 1
ATOM 1748 O O . GLU A 1 222 ? -10.460 0.773 33.234 1.00 89.94 222 GLU A O 1
ATOM 1753 N N . LYS A 1 223 ? -12.291 2.039 33.498 1.00 88.19 223 LYS A N 1
ATOM 1754 C CA . LYS A 1 223 ? -12.861 1.729 32.175 1.00 88.19 223 LYS A CA 1
ATOM 1755 C C . LYS A 1 223 ? -11.926 2.095 31.010 1.00 88.19 223 LYS A C 1
ATOM 1757 O O . LYS A 1 223 ? -11.908 1.396 29.998 1.00 88.19 223 LYS A O 1
ATOM 1762 N N . TYR A 1 224 ? -11.131 3.161 31.138 1.00 91.25 224 TYR A N 1
ATOM 1763 C CA . TYR A 1 224 ? -10.174 3.571 30.103 1.00 91.25 224 TYR A CA 1
ATOM 1764 C C . TYR A 1 224 ? -8.868 2.792 30.196 1.00 91.25 224 TYR A C 1
ATOM 1766 O O . TYR A 1 224 ? -8.274 2.485 29.165 1.00 91.25 224 TYR A O 1
ATOM 1774 N N . THR A 1 225 ? -8.477 2.382 31.403 1.00 92.12 225 THR A N 1
ATOM 1775 C CA . THR A 1 225 ? -7.371 1.444 31.619 1.00 92.12 225 THR A CA 1
ATOM 1776 C C . THR A 1 225 ? -7.647 0.107 30.927 1.00 92.12 225 THR A C 1
ATOM 1778 O O . THR A 1 225 ? -6.779 -0.406 30.221 1.00 92.12 225 THR A O 1
ATOM 1781 N N . ILE A 1 226 ? -8.868 -0.426 31.043 1.00 91.50 226 ILE A N 1
ATOM 1782 C CA . ILE A 1 226 ? -9.281 -1.658 30.350 1.00 91.50 226 ILE A CA 1
ATOM 1783 C C . ILE A 1 226 ? -9.170 -1.493 28.828 1.00 91.50 226 ILE A C 1
ATOM 1785 O O . ILE A 1 226 ? -8.599 -2.351 28.149 1.00 91.50 226 ILE A O 1
ATOM 1789 N N . LEU A 1 227 ? -9.657 -0.374 28.279 1.00 92.81 227 LEU A N 1
ATOM 1790 C CA . LEU A 1 227 ? -9.541 -0.103 26.844 1.00 92.81 227 LEU A CA 1
ATOM 1791 C C . LEU A 1 227 ? -8.078 0.055 26.402 1.00 92.81 227 LEU A C 1
ATOM 1793 O O . LEU A 1 227 ? -7.684 -0.510 25.383 1.00 92.81 227 LEU A O 1
ATOM 1797 N N . ALA A 1 228 ? -7.252 0.766 27.171 1.00 95.00 228 ALA A N 1
ATOM 1798 C CA . ALA A 1 228 ? -5.826 0.917 26.895 1.00 95.00 228 ALA A CA 1
ATOM 1799 C C . ALA A 1 228 ? -5.109 -0.441 26.845 1.00 95.00 228 ALA A C 1
ATOM 1801 O O . ALA A 1 228 ? -4.314 -0.698 25.939 1.00 95.00 228 ALA A O 1
ATOM 1802 N N . GLN A 1 229 ? -5.430 -1.345 27.776 1.00 93.56 229 GLN A N 1
ATOM 1803 C CA . GLN A 1 229 ? -4.906 -2.711 27.780 1.00 93.56 229 GLN A CA 1
ATOM 1804 C C . GLN A 1 229 ? -5.348 -3.497 26.541 1.00 93.56 229 GLN A C 1
ATOM 1806 O O . GLN A 1 229 ? -4.511 -4.153 25.919 1.00 93.56 229 GLN A O 1
ATOM 1811 N N . ALA A 1 230 ? -6.621 -3.404 26.142 1.00 93.62 230 ALA A N 1
ATOM 1812 C CA . ALA A 1 230 ? -7.120 -4.055 24.929 1.00 93.62 230 ALA A CA 1
ATOM 1813 C C . ALA A 1 230 ? -6.399 -3.542 23.667 1.00 93.62 230 ALA A C 1
ATOM 1815 O O . ALA A 1 230 ? -5.960 -4.339 22.833 1.00 93.62 230 ALA A O 1
ATOM 1816 N N . VAL A 1 231 ? -6.190 -2.224 23.558 1.00 95.19 231 VAL A N 1
ATOM 1817 C CA . VAL A 1 231 ? -5.420 -1.604 22.465 1.00 95.19 231 VAL A CA 1
ATOM 1818 C C . VAL A 1 231 ? -3.981 -2.113 22.447 1.00 95.19 231 VAL A C 1
ATOM 1820 O O . VAL A 1 231 ? -3.507 -2.558 21.403 1.00 95.19 231 VAL A O 1
ATOM 1823 N N . ASN A 1 232 ? -3.301 -2.121 23.595 1.00 94.44 232 ASN A N 1
ATOM 1824 C CA . ASN A 1 232 ? -1.916 -2.581 23.700 1.00 94.44 232 ASN A CA 1
ATOM 1825 C C . ASN A 1 232 ? -1.767 -4.071 23.365 1.00 94.44 232 ASN A C 1
ATOM 1827 O O . ASN A 1 232 ? -0.837 -4.449 22.653 1.00 94.44 232 ASN A O 1
ATOM 1831 N N . ARG A 1 233 ? -2.705 -4.924 23.799 1.00 93.00 233 ARG A N 1
ATOM 1832 C CA . ARG A 1 233 ? -2.736 -6.337 23.386 1.00 93.00 233 ARG A CA 1
ATOM 1833 C C . ARG A 1 233 ? -2.910 -6.472 21.873 1.00 93.00 233 ARG A C 1
ATOM 1835 O O . ARG A 1 233 ? -2.199 -7.259 21.251 1.00 93.00 233 ARG A O 1
ATOM 1842 N N . GLY A 1 234 ? -3.797 -5.675 21.276 1.00 93.88 234 GLY A N 1
ATOM 1843 C CA . GLY A 1 234 ? -3.973 -5.602 19.826 1.00 93.88 234 GLY A CA 1
ATOM 1844 C C . GLY A 1 234 ? -2.696 -5.179 19.089 1.00 93.88 234 GLY A C 1
ATOM 1845 O O . GLY A 1 234 ? -2.313 -5.805 18.105 1.00 93.88 234 GLY A O 1
ATOM 1846 N N . ILE A 1 235 ? -1.991 -4.165 19.592 1.00 94.69 235 ILE A N 1
ATOM 1847 C CA . ILE A 1 235 ? -0.708 -3.698 19.045 1.00 94.69 235 ILE A CA 1
ATOM 1848 C C . ILE A 1 235 ? 0.353 -4.798 19.114 1.00 94.69 235 ILE A C 1
ATOM 1850 O O . ILE A 1 235 ? 0.970 -5.113 18.096 1.00 94.69 235 ILE A O 1
ATOM 1854 N N . ASN A 1 236 ? 0.521 -5.428 20.278 1.00 92.62 236 ASN A N 1
ATOM 1855 C CA . ASN A 1 236 ? 1.494 -6.504 20.472 1.00 92.62 236 ASN A CA 1
ATOM 1856 C C . ASN A 1 236 ? 1.202 -7.696 19.551 1.00 92.62 236 ASN A C 1
ATOM 1858 O O . ASN A 1 236 ? 2.121 -8.275 18.972 1.00 92.62 236 ASN A O 1
ATOM 1862 N N . ARG A 1 237 ? -0.083 -8.007 19.335 1.00 90.75 237 ARG A N 1
ATOM 1863 C CA . ARG A 1 237 ? -0.530 -9.026 18.379 1.00 90.75 237 ARG A CA 1
ATOM 1864 C C . ARG A 1 237 ? -0.097 -8.718 16.944 1.00 90.75 237 ARG A C 1
ATOM 1866 O O . ARG A 1 237 ? 0.306 -9.628 16.224 1.00 90.75 237 ARG A O 1
ATOM 1873 N N . LEU A 1 238 ? -0.180 -7.458 16.516 1.00 93.19 238 LEU A N 1
ATOM 1874 C CA . LEU A 1 238 ? 0.246 -7.049 15.174 1.00 93.19 238 LEU A CA 1
ATOM 1875 C C . LEU A 1 238 ? 1.774 -6.952 15.028 1.00 93.19 238 LEU A C 1
ATOM 1877 O O . LEU A 1 238 ? 2.278 -7.142 13.917 1.00 93.19 238 LEU A O 1
ATOM 1881 N N . ALA A 1 239 ? 2.488 -6.635 16.113 1.00 91.06 239 ALA A N 1
ATOM 1882 C CA . ALA A 1 239 ? 3.940 -6.459 16.130 1.00 91.06 239 ALA A CA 1
ATOM 1883 C C . ALA A 1 239 ? 4.698 -7.794 16.091 1.00 91.06 239 ALA A C 1
ATOM 1885 O O . ALA A 1 239 ? 5.658 -7.920 15.334 1.00 91.06 239 ALA A O 1
ATOM 1886 N N . ASP A 1 240 ? 4.236 -8.793 16.848 1.00 84.94 240 ASP A N 1
ATOM 1887 C CA . ASP A 1 240 ? 4.800 -10.145 16.850 1.00 84.94 240 ASP A CA 1
ATOM 1888 C C . ASP A 1 240 ? 3.686 -11.198 16.729 1.00 84.94 240 ASP A C 1
ATOM 1890 O O . ASP A 1 240 ? 3.185 -11.723 17.732 1.00 84.94 240 ASP A O 1
ATOM 1894 N N . PRO A 1 241 ? 3.263 -11.531 15.496 1.00 68.00 241 PRO A N 1
ATOM 1895 C CA . PRO A 1 241 ? 2.194 -12.497 15.271 1.00 68.00 241 PRO A CA 1
ATOM 1896 C C . PRO A 1 241 ? 2.535 -13.918 15.738 1.00 68.00 241 PRO A C 1
ATOM 1898 O O . PRO A 1 241 ? 1.614 -14.698 15.985 1.00 68.00 241 PRO A O 1
ATOM 1901 N N . LEU A 1 242 ? 3.821 -14.280 15.835 1.00 65.75 242 LEU A N 1
ATOM 1902 C CA . LEU A 1 242 ? 4.250 -15.637 16.181 1.00 65.75 242 LEU A CA 1
ATOM 1903 C C . LEU A 1 242 ? 4.203 -15.856 17.693 1.00 65.75 242 LEU A C 1
ATOM 1905 O O . LEU A 1 242 ? 3.564 -16.809 18.136 1.00 65.75 242 LEU A O 1
ATOM 1909 N N . GLN A 1 243 ? 4.781 -14.951 18.487 1.00 60.00 243 GLN A N 1
ATOM 1910 C CA . GLN A 1 243 ? 4.743 -15.071 19.950 1.00 60.00 243 GLN A CA 1
ATOM 1911 C C . GLN A 1 243 ? 3.337 -14.843 20.514 1.00 60.00 243 GLN A C 1
ATOM 1913 O O . GLN A 1 243 ? 2.905 -15.522 21.444 1.00 60.00 243 GLN A O 1
ATOM 1918 N N . SER A 1 244 ? 2.564 -13.935 19.917 1.00 59.12 244 SER A N 1
ATOM 1919 C CA . SER A 1 244 ? 1.217 -13.620 20.403 1.00 59.12 244 SER A CA 1
ATOM 1920 C C . SER A 1 244 ? 0.168 -14.703 20.103 1.00 59.12 244 SER A C 1
ATOM 1922 O O . SER A 1 244 ? -0.904 -14.677 20.705 1.00 59.12 244 SER A O 1
ATOM 1924 N N . ARG A 1 245 ? 0.443 -15.667 19.198 1.00 59.12 245 ARG A N 1
ATOM 1925 C CA . ARG A 1 245 ? -0.497 -16.767 18.851 1.00 59.12 245 ARG A CA 1
ATOM 1926 C C . ARG A 1 245 ? -0.727 -17.718 20.020 1.00 59.12 245 ARG A C 1
ATOM 1928 O O . ARG A 1 245 ? -1.756 -18.381 20.052 1.00 59.12 245 ARG A O 1
ATOM 1935 N N . VAL A 1 246 ? 0.221 -17.769 20.948 1.00 60.62 246 VAL A N 1
ATOM 1936 C CA . VAL A 1 246 ? 0.237 -18.726 22.054 1.00 60.62 246 VAL A CA 1
ATOM 1937 C C . VAL A 1 246 ? -0.725 -18.319 23.176 1.00 60.62 246 VAL A C 1
ATOM 1939 O O . VAL A 1 246 ? -1.232 -19.187 23.876 1.00 60.62 246 VAL A O 1
ATOM 1942 N N . ASN A 1 247 ? -1.038 -17.023 23.315 1.00 66.75 247 ASN A N 1
ATOM 1943 C CA . ASN A 1 247 ? -1.653 -16.509 24.544 1.00 66.75 247 ASN A CA 1
ATOM 1944 C C . ASN A 1 247 ? -3.095 -15.994 24.391 1.00 66.75 247 ASN A C 1
ATOM 1946 O O . ASN A 1 247 ? -3.871 -16.141 25.329 1.00 66.75 247 ASN A O 1
ATOM 1950 N N . VAL A 1 248 ? -3.486 -15.395 23.254 1.00 78.00 248 VAL A N 1
ATOM 1951 C CA . VAL A 1 248 ? -4.855 -14.863 23.045 1.00 78.00 248 VAL A CA 1
ATOM 1952 C C . VAL A 1 248 ? -5.231 -14.904 21.556 1.00 78.00 248 VAL A C 1
ATOM 1954 O O . VAL A 1 248 ? -4.431 -14.505 20.706 1.00 78.00 248 VAL A O 1
ATOM 1957 N N . LYS A 1 249 ? -6.454 -15.346 21.216 1.00 86.25 249 LYS A N 1
ATOM 1958 C CA . LYS A 1 249 ? -6.949 -15.318 19.825 1.00 86.25 249 LYS A CA 1
ATOM 1959 C C . LYS A 1 249 ? -7.226 -13.882 19.379 1.00 86.25 249 LYS A C 1
ATOM 1961 O O . LYS A 1 249 ? -7.764 -13.074 20.136 1.00 86.25 249 LYS A O 1
ATOM 1966 N N . ALA A 1 250 ? -6.923 -13.554 18.124 1.00 87.00 250 ALA A N 1
ATOM 1967 C CA . ALA A 1 250 ? -7.127 -12.201 17.606 1.00 87.00 250 ALA A CA 1
ATOM 1968 C C . ALA A 1 250 ? -8.617 -11.824 17.540 1.00 87.00 250 ALA A C 1
ATOM 1970 O O . ALA A 1 250 ? -8.972 -10.663 17.745 1.00 87.00 250 ALA A O 1
ATOM 1971 N N . ALA A 1 251 ? -9.491 -12.811 17.321 1.00 87.25 251 ALA A N 1
ATOM 1972 C CA . ALA A 1 251 ? -10.940 -12.629 17.367 1.00 87.25 251 ALA A CA 1
ATOM 1973 C C . ALA A 1 251 ? -11.457 -12.206 18.757 1.00 87.25 251 ALA A C 1
ATOM 1975 O O . ALA A 1 251 ? -12.417 -11.441 18.848 1.00 87.25 251 ALA A O 1
ATOM 1976 N N . ASP A 1 252 ? -10.820 -12.657 19.840 1.00 90.00 252 ASP A N 1
ATOM 1977 C CA . ASP A 1 252 ? -11.217 -12.287 21.204 1.00 90.00 252 ASP A CA 1
ATOM 1978 C C . ASP A 1 252 ? -10.863 -10.826 21.481 1.00 90.00 252 ASP A C 1
ATOM 1980 O O . ASP A 1 252 ? -11.720 -10.052 21.905 1.00 90.00 252 ASP A O 1
ATOM 1984 N N . LEU A 1 253 ? -9.650 -10.414 21.101 1.00 90.75 253 LEU A N 1
ATOM 1985 C CA . LEU A 1 253 ? -9.210 -9.018 21.182 1.00 90.75 253 LEU A CA 1
ATOM 1986 C C . LEU A 1 253 ? -10.091 -8.082 20.344 1.00 90.75 253 LEU A C 1
ATOM 1988 O O . LEU A 1 253 ? -10.406 -6.973 20.771 1.00 90.75 253 LEU A O 1
ATOM 1992 N N . ALA A 1 254 ? -10.532 -8.525 19.163 1.00 91.50 254 ALA A N 1
ATOM 1993 C CA . ALA A 1 254 ? -11.466 -7.756 18.347 1.00 91.50 254 ALA A CA 1
ATOM 1994 C C . ALA A 1 254 ? -12.812 -7.536 19.068 1.00 91.50 254 ALA A C 1
ATOM 1996 O O . ALA A 1 254 ? -13.349 -6.432 19.031 1.00 91.50 254 ALA A O 1
ATOM 1997 N N . ARG A 1 255 ? -13.342 -8.542 19.775 1.00 91.69 255 ARG A N 1
ATOM 1998 C CA . ARG A 1 255 ? -14.586 -8.399 20.557 1.00 91.69 255 ARG A CA 1
ATOM 1999 C C . ARG A 1 255 ? -14.414 -7.505 21.785 1.00 91.69 255 ARG A C 1
ATOM 2001 O O . ARG A 1 255 ? -15.345 -6.799 22.161 1.00 91.69 255 ARG A O 1
ATOM 2008 N N . GLU A 1 256 ? -13.242 -7.520 22.415 1.00 91.38 256 GLU A N 1
ATOM 2009 C CA . GLU A 1 256 ? -12.929 -6.600 23.516 1.00 91.38 256 GLU A CA 1
ATOM 2010 C C . GLU A 1 256 ? -12.909 -5.144 23.046 1.00 91.38 256 GLU A C 1
ATOM 2012 O O . GLU A 1 256 ? -13.520 -4.284 23.678 1.00 91.38 256 GLU A O 1
ATOM 2017 N N . LEU A 1 257 ? -12.249 -4.876 21.915 1.00 91.88 257 LEU A N 1
ATOM 2018 C CA . LEU A 1 257 ? -12.182 -3.536 21.337 1.00 91.88 257 LEU A CA 1
ATOM 2019 C C . LEU A 1 257 ? -13.561 -3.023 20.914 1.00 91.88 257 LEU A C 1
ATOM 2021 O O . LEU A 1 257 ? -13.835 -1.844 21.107 1.00 91.88 257 LEU A O 1
ATOM 2025 N N . GLU A 1 258 ? -14.427 -3.889 20.378 1.00 91.56 258 GLU A N 1
ATOM 2026 C CA . GLU A 1 258 ? -15.797 -3.546 19.967 1.00 91.56 258 GLU A CA 1
ATOM 2027 C C . GLU A 1 258 ? -16.597 -2.888 21.092 1.00 91.56 258 GLU A C 1
ATOM 2029 O O . GLU A 1 258 ? -17.129 -1.794 20.923 1.00 91.56 258 GLU A O 1
ATOM 2034 N N . LYS A 1 259 ? -16.595 -3.511 22.276 1.00 85.44 259 LYS A N 1
ATOM 2035 C CA . LYS A 1 259 ? -17.337 -3.041 23.458 1.00 85.44 259 LYS A CA 1
ATOM 2036 C C . LYS A 1 259 ? -16.905 -1.655 23.935 1.00 85.44 259 LYS A C 1
ATOM 2038 O O . LYS A 1 259 ? -17.620 -1.019 24.701 1.00 85.44 259 LYS A O 1
ATOM 2043 N N . ALA A 1 260 ? -15.725 -1.209 23.523 1.00 79.88 260 ALA A N 1
ATOM 2044 C CA . ALA A 1 260 ? -15.102 0.007 24.007 1.00 79.88 260 ALA A CA 1
ATOM 2045 C C . ALA A 1 260 ? -15.092 1.150 22.975 1.00 79.88 260 ALA A C 1
ATOM 2047 O O . ALA A 1 260 ? -14.648 2.254 23.295 1.00 79.88 260 ALA A O 1
ATOM 2048 N N . GLN A 1 261 ? -15.604 0.929 21.758 1.00 81.62 261 GLN A N 1
ATOM 2049 C CA . GLN A 1 261 ? -15.651 1.954 20.702 1.00 81.62 261 GLN A CA 1
ATOM 2050 C C . GLN A 1 261 ? -16.598 3.114 21.007 1.00 81.62 261 GLN A C 1
ATOM 2052 O O . GLN A 1 261 ? -16.420 4.210 20.465 1.00 81.62 261 GLN A O 1
ATOM 2057 N N . ASP A 1 262 ? -17.565 2.894 21.896 1.00 85.25 262 ASP A N 1
ATOM 2058 C CA . ASP A 1 262 ? -18.547 3.902 22.285 1.00 85.25 262 ASP A CA 1
ATOM 2059 C C . ASP A 1 262 ? -18.066 4.818 23.416 1.00 85.25 262 ASP A C 1
ATOM 2061 O O . ASP A 1 262 ? -18.762 5.769 23.771 1.00 85.25 262 ASP A O 1
ATOM 2065 N N . ALA A 1 263 ? -16.844 4.614 23.927 1.00 88.38 263 ALA A N 1
ATOM 2066 C CA . ALA A 1 263 ? -16.295 5.416 25.013 1.00 88.38 263 ALA A CA 1
ATOM 2067 C C . ALA A 1 263 ? -16.349 6.926 24.682 1.00 88.38 263 ALA A C 1
ATOM 2069 O O . ALA A 1 263 ? -15.806 7.352 23.659 1.00 88.38 263 ALA A O 1
ATOM 2070 N N . PRO A 1 264 ? -16.978 7.765 25.530 1.00 89.50 264 PRO A N 1
ATOM 2071 C CA . PRO A 1 264 ? -17.234 9.176 25.221 1.00 89.50 264 PRO A CA 1
ATOM 2072 C C . PRO A 1 264 ? -15.950 10.000 25.053 1.00 89.50 264 PRO A C 1
ATOM 2074 O O . PRO A 1 264 ? -15.959 11.004 24.354 1.00 89.50 264 PRO A O 1
ATOM 2077 N N . VAL A 1 265 ? -14.838 9.538 25.631 1.00 93.31 265 VAL A N 1
ATOM 2078 C CA . VAL A 1 265 ? -13.516 10.182 25.561 1.00 93.31 265 VAL A CA 1
ATOM 2079 C C . VAL A 1 265 ? -12.792 10.007 24.217 1.00 93.31 265 VAL A C 1
ATOM 2081 O O . VAL A 1 265 ? -11.692 10.532 24.034 1.00 93.31 265 VAL A O 1
ATOM 2084 N N . LEU A 1 266 ? -13.354 9.218 23.297 1.00 94.81 266 LEU A N 1
ATOM 2085 C CA . LEU A 1 266 ? -12.762 8.976 21.986 1.00 94.81 266 LEU A CA 1
ATOM 2086 C C . LEU A 1 266 ? -13.211 10.033 20.982 1.00 94.81 266 LEU A C 1
ATOM 2088 O O . LEU A 1 266 ? -14.407 10.162 20.683 1.00 94.81 266 LEU A O 1
ATOM 2092 N N . GLU A 1 267 ? -12.235 10.710 20.389 1.00 95.81 267 GLU A N 1
ATOM 2093 C CA . GLU A 1 267 ? -12.447 11.593 19.252 1.00 95.81 267 GLU A CA 1
ATOM 2094 C C . GLU A 1 267 ? -12.926 10.799 18.023 1.00 95.81 267 GLU A C 1
ATOM 2096 O O . GLU A 1 267 ? -12.632 9.603 17.888 1.00 95.81 267 GLU A O 1
ATOM 2101 N N . PRO A 1 268 ? -13.618 11.442 17.061 1.00 95.25 268 PRO A N 1
ATOM 2102 C CA . PRO A 1 268 ? -14.102 10.762 15.860 1.00 95.25 268 PRO A CA 1
ATOM 2103 C C . PRO A 1 268 ? -13.010 9.986 15.112 1.00 95.25 268 PRO A C 1
ATOM 2105 O O . PRO A 1 268 ? -13.255 8.882 14.623 1.00 95.25 268 PRO A O 1
ATOM 2108 N N . ILE A 1 269 ? -11.793 10.533 15.048 1.00 95.31 269 ILE A N 1
ATOM 2109 C CA . ILE A 1 269 ? -10.665 9.889 14.373 1.00 95.31 269 ILE A CA 1
ATOM 2110 C C . ILE A 1 269 ? -10.150 8.658 15.124 1.00 95.31 269 ILE A C 1
ATOM 2112 O O . ILE A 1 269 ? -9.828 7.642 14.509 1.00 95.31 269 ILE A O 1
ATOM 2116 N N . GLU A 1 270 ? -10.129 8.712 16.451 1.00 96.50 270 GLU A N 1
ATOM 2117 C CA . GLU A 1 270 ? -9.680 7.616 17.306 1.00 96.50 270 GLU A CA 1
ATOM 2118 C C . GLU A 1 270 ? -10.651 6.440 17.239 1.00 96.50 270 GLU A C 1
ATOM 2120 O O . GLU A 1 270 ? -10.220 5.294 17.124 1.00 96.50 270 GLU A O 1
ATOM 2125 N N . ARG A 1 271 ? -11.961 6.714 17.175 1.00 96.38 271 ARG A N 1
ATOM 2126 C CA . ARG A 1 271 ? -12.977 5.678 16.924 1.00 96.38 271 ARG A CA 1
ATOM 2127 C C . ARG A 1 271 ? -12.734 4.964 15.600 1.00 96.38 271 ARG A C 1
ATOM 2129 O O . ARG A 1 271 ? -12.841 3.743 15.530 1.00 96.38 271 ARG A O 1
ATOM 2136 N N . LYS A 1 272 ? -12.353 5.696 14.547 1.00 96.38 272 LYS A N 1
ATOM 2137 C CA . LYS A 1 272 ? -12.010 5.092 13.249 1.00 96.38 272 LYS A CA 1
ATOM 2138 C C . LYS A 1 272 ? -10.719 4.272 13.306 1.00 96.38 272 LYS A C 1
ATOM 2140 O O . LYS A 1 272 ? -10.672 3.208 12.695 1.00 96.38 272 LYS A O 1
ATOM 2145 N N . ILE A 1 273 ? -9.710 4.717 14.059 1.00 97.44 273 ILE A N 1
ATOM 2146 C CA . ILE A 1 273 ? -8.483 3.942 14.307 1.00 97.44 273 ILE A CA 1
ATOM 2147 C C . ILE A 1 273 ? -8.814 2.634 15.036 1.00 97.44 273 ILE A C 1
ATOM 2149 O O . ILE A 1 273 ? -8.370 1.574 14.597 1.00 97.44 273 ILE A O 1
ATOM 2153 N N . LEU A 1 274 ? -9.622 2.686 16.100 1.00 96.75 274 LEU A N 1
ATOM 2154 C CA . LEU A 1 274 ? -10.044 1.494 16.843 1.00 96.75 274 LEU A CA 1
ATOM 2155 C C . LEU A 1 274 ? -10.868 0.546 15.980 1.00 96.75 274 LEU A C 1
ATOM 2157 O O . LEU A 1 274 ? -10.612 -0.654 15.997 1.00 96.75 274 LEU A O 1
ATOM 2161 N N . LEU A 1 275 ? -11.798 1.073 15.186 1.00 96.75 275 LEU A N 1
ATOM 2162 C CA . LEU A 1 275 ? -12.587 0.276 14.252 1.00 96.75 275 LEU A CA 1
ATOM 2163 C C . LEU A 1 275 ? -11.701 -0.411 13.205 1.00 96.75 275 LEU A C 1
ATOM 2165 O O . LEU A 1 275 ? -11.896 -1.590 12.907 1.00 96.75 275 LEU A O 1
ATOM 2169 N N . ALA A 1 276 ? -10.695 0.287 12.674 1.00 97.69 276 ALA A N 1
ATOM 2170 C CA . ALA A 1 276 ? -9.727 -0.292 11.746 1.00 97.69 276 ALA A CA 1
ATOM 2171 C C . ALA A 1 276 ? -8.868 -1.382 12.400 1.00 97.69 276 ALA A C 1
ATOM 2173 O O . ALA A 1 276 ? -8.721 -2.463 11.828 1.00 97.69 276 ALA A O 1
ATOM 2174 N N . LEU A 1 277 ? -8.361 -1.131 13.611 1.00 97.50 277 LEU A N 1
ATOM 2175 C CA . LEU A 1 277 ? -7.595 -2.102 14.391 1.00 97.50 277 LEU 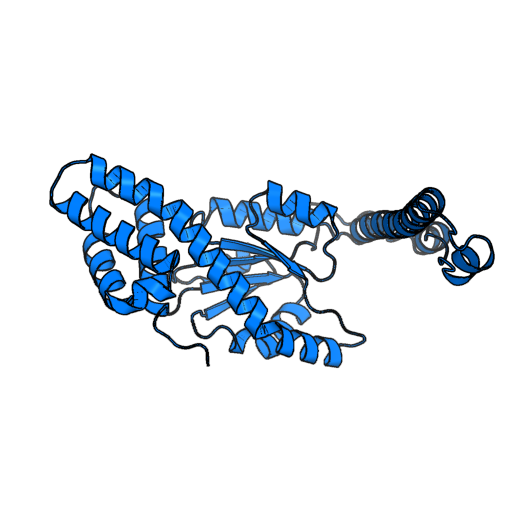A CA 1
ATOM 2176 C C . LEU A 1 277 ? -8.422 -3.356 14.695 1.00 97.50 277 LEU A C 1
ATOM 2178 O O . LEU A 1 277 ? -7.984 -4.465 14.402 1.00 97.50 277 LEU A O 1
ATOM 2182 N N . GLN A 1 278 ? -9.633 -3.178 15.219 1.00 96.62 278 GLN A N 1
ATOM 2183 C CA . GLN A 1 278 ? -10.579 -4.245 15.534 1.00 96.62 278 GLN A CA 1
ATOM 2184 C C . GLN A 1 278 ? -10.898 -5.093 14.297 1.00 96.62 278 GLN A C 1
ATOM 2186 O O . GLN A 1 278 ? -10.756 -6.317 14.320 1.00 96.62 278 GLN A O 1
ATOM 2191 N N . THR A 1 279 ? -11.283 -4.438 13.197 1.00 96.50 279 THR A N 1
ATOM 2192 C CA . THR A 1 279 ? -11.652 -5.123 11.951 1.00 96.50 279 THR A CA 1
ATOM 2193 C C . THR A 1 279 ? -10.476 -5.923 11.399 1.00 96.50 279 THR A C 1
ATOM 2195 O O . THR A 1 279 ? -10.664 -7.041 10.921 1.00 96.50 279 THR A O 1
ATOM 2198 N N . TRP A 1 280 ? -9.259 -5.381 11.484 1.00 96.94 280 TRP A N 1
ATOM 2199 C CA . TRP A 1 280 ? -8.057 -6.053 11.005 1.00 96.94 280 TRP A CA 1
ATOM 2200 C C . TRP A 1 280 ? -7.606 -7.212 11.902 1.00 96.94 280 TRP A C 1
ATOM 2202 O O . TRP A 1 280 ? -7.208 -8.262 11.388 1.00 96.94 280 TRP A O 1
ATOM 2212 N N . LEU A 1 281 ? -7.718 -7.067 13.227 1.00 95.06 281 LEU A N 1
ATOM 2213 C CA . LEU A 1 281 ? -7.457 -8.141 14.191 1.00 95.06 281 LEU A CA 1
ATOM 2214 C C . LEU A 1 281 ? -8.370 -9.344 13.946 1.00 95.06 281 LEU A C 1
ATOM 2216 O O . LEU A 1 281 ? -7.890 -10.475 13.925 1.00 95.06 281 LEU A O 1
ATOM 2220 N N . ALA A 1 282 ? -9.646 -9.102 13.635 1.00 94.62 282 ALA A N 1
ATOM 2221 C CA . ALA A 1 282 ? -10.599 -10.158 13.300 1.00 94.62 282 ALA A CA 1
ATOM 2222 C C . ALA A 1 282 ? -10.197 -11.000 12.068 1.00 94.62 282 ALA A C 1
ATOM 2224 O O . ALA A 1 282 ? -10.735 -12.086 11.880 1.00 94.62 282 ALA A O 1
ATOM 2225 N N . GLN A 1 283 ? -9.255 -10.530 11.237 1.00 94.00 283 GLN A N 1
ATOM 2226 C CA . GLN A 1 283 ? -8.741 -11.272 10.076 1.00 94.00 283 GLN A CA 1
ATOM 2227 C C . GLN A 1 283 ? -7.400 -11.981 10.339 1.00 94.00 283 GLN A C 1
ATOM 2229 O O . GLN A 1 283 ? -6.891 -12.684 9.463 1.00 94.00 283 GLN A O 1
ATOM 2234 N N . GLN A 1 284 ? -6.767 -11.794 11.505 1.00 89.12 284 GLN A N 1
ATOM 2235 C CA . GLN A 1 284 ? -5.400 -12.291 11.725 1.00 89.12 284 GLN A CA 1
ATOM 2236 C C . GLN A 1 284 ? -5.307 -13.811 11.856 1.00 89.12 284 GLN A C 1
ATOM 2238 O O . GLN A 1 284 ? -4.289 -14.376 11.452 1.00 89.12 284 GLN A O 1
ATOM 2243 N N . ASP A 1 285 ? -6.364 -14.451 12.351 1.00 84.62 285 ASP A N 1
ATOM 2244 C CA . ASP A 1 285 ? -6.406 -15.900 12.574 1.00 84.62 285 ASP A CA 1
ATOM 2245 C C . ASP A 1 285 ? -6.853 -16.689 11.324 1.00 84.62 285 ASP A C 1
ATOM 2247 O O . ASP A 1 285 ? -6.845 -17.916 11.337 1.00 84.62 285 ASP A O 1
ATOM 2251 N N . ILE A 1 286 ? -7.196 -16.004 10.226 1.00 80.62 286 ILE A N 1
ATOM 2252 C CA . ILE A 1 286 ? -7.488 -16.637 8.933 1.00 80.62 286 ILE A CA 1
ATOM 2253 C C . ILE A 1 286 ? -6.161 -17.042 8.278 1.00 80.62 286 ILE A C 1
ATOM 2255 O O . ILE A 1 286 ? -5.258 -16.207 8.116 1.00 80.62 286 ILE A O 1
ATOM 2259 N N . ALA A 1 287 ? -6.031 -18.322 7.921 1.00 69.38 287 ALA A N 1
ATOM 2260 C CA . ALA A 1 287 ? -4.883 -18.828 7.178 1.00 69.38 287 ALA A CA 1
ATOM 2261 C C . ALA A 1 287 ? -4.840 -18.213 5.761 1.00 69.38 287 ALA A C 1
ATOM 2263 O O . ALA A 1 287 ? -5.891 -17.936 5.182 1.00 69.38 287 ALA A O 1
ATOM 2264 N N . PRO A 1 288 ? -3.650 -17.931 5.205 1.00 61.12 288 PRO A N 1
ATOM 2265 C CA . PRO A 1 288 ? -3.538 -17.704 3.770 1.00 61.12 288 PRO A CA 1
ATOM 2266 C C . PRO A 1 288 ? -3.894 -19.011 3.042 1.00 61.12 288 PRO A C 1
ATOM 2268 O O . PRO A 1 288 ? -3.373 -20.061 3.421 1.00 61.12 288 PRO A O 1
ATOM 2271 N N . ASP A 1 289 ? -4.807 -18.923 2.073 1.00 52.56 289 ASP A N 1
ATOM 2272 C CA . ASP A 1 289 ? -5.185 -20.031 1.181 1.00 52.56 289 ASP A CA 1
ATOM 2273 C C . ASP A 1 289 ? -4.063 -20.351 0.176 1.00 52.56 289 ASP A C 1
ATOM 2275 O O . ASP A 1 289 ? -3.350 -19.402 -0.241 1.00 52.56 289 ASP A O 1
#

Secondary structure (DSSP, 8-state):
-PPEEEEE-S-HHHHHHHHHHTGGG-TT-EEEEESSHHHHHHT-TT--EEEEEE-S-EEPTTPPPPS---HHHHHHSSPPPP-HHHHHHHH---SHHHHHHHHHHHHHHHHHHHHHHHHHHHHTTEETHHHHHHHHHHHHH-TTSEEEEEESS--HHHHHHHHHTT-S-EEEPP--SSHHHHHHHHHHHHHHHHHHHHHHHHHHHHHHHHHHHHHHHHT--HHHHHHHHHHHHHHHHHH-TTGGGGT--HHHHHHHHHTTTT-TT--HHHHHHHHHHHHHHTTTTSPP-